Protein AF-A0A9W9A7X0-F1 (afdb_monomer)

Foldseek 3Di:
DDDDDDDDDDDDDDPPPPPPPPDFFFFDFFAAAAAPVVDFAQPQLPAAADQPDDAPDPPPPWDRRHRVAGLLLAQDPDPCAQALNVQQQLLVVLVQVQVCCCVVVVDPHHQYAHPLVVCLVPVQPPVLQVQQDCCTHLAHFADVVQQRQGCGHVQNVRFHVVQTDGDHWDFDQQPQVPPDCQLVVPRRHRGSDDTCPQLVQDDGPPGDPPRDRDNSRNSVRPVSSNHSPPDPPPPPARADVPGPVSRVVRRRGDDDDFDQQCWDDRSPSDDIDGSVQRVDCGTHVHRHDYD

pLDDT: mean 78.25, std 14.13, range [35.72, 94.75]

Solvent-accessible surface area (backbone atoms only — not comparable to full-atom values): 16790 Å² total; per-residue (Å²): 138,84,84,87,81,85,82,82,83,84,81,81,80,78,80,78,77,75,75,80,75,81,74,73,54,70,47,90,76,55,41,64,24,34,53,37,99,79,64,76,81,40,68,58,65,81,33,57,28,60,79,81,51,69,61,73,58,66,65,91,82,54,73,70,47,30,59,86,16,23,57,46,44,57,73,60,86,60,86,35,75,32,13,59,43,35,66,38,44,47,56,43,50,44,48,53,53,39,50,49,37,32,73,77,63,64,49,85,80,55,58,33,18,47,69,57,77,79,29,46,87,47,41,88,73,26,68,65,44,66,28,56,44,64,71,49,16,72,10,39,71,24,40,77,95,56,81,14,28,20,80,34,13,40,36,34,83,29,58,38,51,56,68,59,44,54,44,40,34,46,82,40,57,46,72,44,59,91,52,63,60,90,80,45,80,64,30,81,49,71,36,49,77,46,62,50,29,33,61,44,11,46,66,56,92,81,35,64,95,78,62,76,64,37,65,57,38,10,64,58,28,77,62,40,51,21,52,56,48,58,57,62,74,82,75,64,66,35,37,23,80,86,44,76,67,48,27,70,74,17,56,63,19,34,76,68,91,78,53,51,81,36,71,44,86,41,72,77,74,49,89,64,47,38,34,57,32,42,71,39,48,49,18,47,79,29,46,40,46,85,99

Structure (mmCIF, N/CA/C/O backbone):
data_AF-A0A9W9A7X0-F1
#
_entry.id   AF-A0A9W9A7X0-F1
#
loop_
_atom_site.group_PDB
_atom_site.id
_atom_site.type_symbol
_atom_site.label_atom_id
_atom_site.label_alt_id
_atom_site.label_comp_id
_atom_site.label_asym_id
_atom_site.label_entity_id
_atom_site.label_seq_id
_atom_site.pdbx_PDB_ins_code
_atom_site.Cartn_x
_atom_site.Cartn_y
_atom_site.Cartn_z
_atom_site.occupancy
_atom_site.B_iso_or_equiv
_atom_site.auth_seq_id
_atom_site.auth_comp_id
_atom_site.auth_asym_id
_atom_site.auth_atom_id
_atom_site.pdbx_PDB_model_num
ATOM 1 N N . MET A 1 1 ? -10.920 6.385 91.205 1.00 38.88 1 MET A N 1
ATOM 2 C CA . MET A 1 1 ? -12.071 6.247 90.290 1.00 38.88 1 MET A CA 1
ATOM 3 C C . MET A 1 1 ? -11.689 6.961 89.013 1.00 38.88 1 MET A C 1
ATOM 5 O O . MET A 1 1 ? -11.584 8.179 89.026 1.00 38.88 1 MET A O 1
ATOM 9 N N . LEU A 1 2 ? -11.282 6.180 88.014 1.00 35.72 2 LEU A N 1
ATOM 10 C CA . LEU A 1 2 ? -10.695 6.640 86.757 1.00 35.72 2 LEU A CA 1
ATOM 11 C C . LEU A 1 2 ? -11.797 6.932 85.735 1.00 35.72 2 LEU A C 1
ATOM 13 O O . LEU A 1 2 ? -12.830 6.272 85.715 1.00 35.72 2 LEU A O 1
ATOM 17 N N . GLN A 1 3 ? -11.531 7.966 84.952 1.00 36.00 3 GLN A N 1
ATOM 18 C CA . GLN A 1 3 ? -12.369 8.630 83.965 1.00 36.00 3 GLN A CA 1
ATOM 19 C C . GLN A 1 3 ? -12.528 7.752 82.712 1.00 36.00 3 GLN A C 1
ATOM 21 O O . GLN A 1 3 ? -11.538 7.231 82.204 1.00 36.00 3 GLN A O 1
ATOM 26 N N . GLU A 1 4 ? -13.764 7.560 82.244 1.00 38.78 4 GLU A N 1
ATOM 27 C CA . GLU A 1 4 ? -14.074 6.760 81.054 1.00 38.78 4 GLU A CA 1
ATOM 28 C C . GLU A 1 4 ? -13.686 7.503 79.767 1.00 38.78 4 GLU A C 1
ATOM 30 O O . GLU A 1 4 ? -14.090 8.645 79.541 1.00 38.78 4 GLU A O 1
ATOM 35 N N . THR A 1 5 ? -12.903 6.843 78.914 1.00 40.53 5 THR A N 1
ATOM 36 C CA . THR A 1 5 ? -12.486 7.344 77.601 1.00 40.53 5 THR A CA 1
ATOM 37 C C . THR A 1 5 ? -13.374 6.719 76.526 1.00 40.53 5 THR A C 1
ATOM 39 O O . THR A 1 5 ? -13.327 5.511 76.304 1.00 40.53 5 THR A O 1
ATOM 42 N N . VAL A 1 6 ? -14.175 7.535 75.840 1.00 42.72 6 VAL A N 1
ATOM 43 C CA . VAL A 1 6 ? -14.964 7.128 74.667 1.00 42.72 6 VAL A CA 1
ATOM 44 C C . VAL A 1 6 ? -14.060 7.161 73.432 1.00 42.72 6 VAL A C 1
ATOM 46 O O . VAL A 1 6 ? -13.546 8.216 73.068 1.00 42.72 6 VAL A O 1
ATOM 49 N N . ILE A 1 7 ? -13.860 6.013 72.781 1.00 43.09 7 ILE A N 1
ATOM 50 C CA . ILE A 1 7 ? -13.172 5.910 71.486 1.00 43.09 7 ILE A CA 1
ATOM 51 C C . ILE A 1 7 ? -14.228 6.041 70.382 1.00 43.09 7 ILE A C 1
ATOM 53 O O . ILE A 1 7 ? -15.073 5.163 70.223 1.00 43.09 7 ILE A O 1
ATOM 57 N N . ALA A 1 8 ? -14.188 7.135 69.620 1.00 44.75 8 ALA A N 1
ATOM 58 C CA . ALA A 1 8 ? -14.985 7.299 68.408 1.00 44.75 8 ALA A CA 1
ATOM 59 C C . ALA A 1 8 ? -14.259 6.642 67.220 1.00 44.75 8 ALA A C 1
ATOM 61 O O . ALA A 1 8 ? -13.174 7.079 66.836 1.00 44.75 8 ALA A O 1
ATOM 62 N N . LEU A 1 9 ? -14.849 5.593 66.636 1.00 40.88 9 LEU A N 1
ATOM 63 C CA . LEU A 1 9 ? -14.410 5.038 65.353 1.00 40.88 9 LEU A CA 1
ATOM 64 C C . LEU A 1 9 ? -14.909 5.944 64.216 1.00 40.88 9 LEU A C 1
ATOM 66 O O . LEU A 1 9 ? -16.109 6.015 63.958 1.00 40.88 9 LEU A O 1
ATOM 70 N N . PHE A 1 10 ? -13.991 6.602 63.510 1.00 42.94 10 PHE A N 1
ATOM 71 C CA . PHE A 1 10 ? -14.272 7.200 62.206 1.00 42.94 10 PHE A CA 1
ATOM 72 C C . PHE A 1 10 ? -14.122 6.123 61.126 1.00 42.94 10 PHE A C 1
ATOM 74 O O . PHE A 1 10 ? -13.015 5.663 60.857 1.00 42.94 10 PHE A O 1
ATOM 81 N N . VAL A 1 11 ? -15.232 5.716 60.507 1.00 47.97 11 VAL A N 1
ATOM 82 C CA . VAL A 1 11 ? -15.223 4.912 59.277 1.00 47.97 11 VAL A CA 1
ATOM 83 C C . VAL A 1 11 ? -15.183 5.884 58.101 1.00 47.97 11 VAL A C 1
ATOM 85 O O . VAL A 1 11 ? -16.177 6.540 57.796 1.00 47.97 11 VAL A O 1
ATOM 88 N N . THR A 1 12 ? -14.028 6.020 57.456 1.00 53.81 12 THR A N 1
ATOM 89 C CA . THR A 1 12 ? -13.897 6.730 56.180 1.00 53.81 12 THR A CA 1
ATOM 90 C C . THR A 1 12 ? -14.466 5.857 55.063 1.00 53.81 12 THR A C 1
ATOM 92 O O . THR A 1 12 ? -13.896 4.830 54.703 1.00 53.81 12 THR A O 1
ATOM 95 N N . LEU A 1 13 ? -15.611 6.262 54.510 1.00 49.84 13 LEU A N 1
ATOM 96 C CA . LEU A 1 13 ? -16.171 5.675 53.295 1.00 49.84 13 LEU A CA 1
ATOM 97 C C . LEU A 1 13 ? -15.307 6.132 52.104 1.00 49.84 13 LEU A C 1
ATOM 99 O O . LEU A 1 13 ? -15.439 7.265 51.642 1.00 49.84 13 LEU A O 1
ATOM 103 N N . LEU A 1 14 ? -14.396 5.283 51.620 1.00 52.06 14 LEU A N 1
ATOM 104 C CA . LEU A 1 14 ? -13.799 5.477 50.297 1.00 52.06 14 LEU A CA 1
ATOM 105 C C . LEU A 1 14 ? -14.871 5.154 49.253 1.00 52.06 14 LEU A C 1
ATOM 107 O O . LEU A 1 14 ? -15.189 3.989 49.018 1.00 52.06 14 LEU A O 1
ATOM 111 N N . ALA A 1 15 ? -15.442 6.187 48.637 1.00 55.41 15 ALA A N 1
ATOM 112 C CA . ALA A 1 15 ? -16.199 6.023 47.407 1.00 55.41 15 ALA A CA 1
ATOM 113 C C . ALA A 1 15 ? -15.214 5.597 46.308 1.00 55.41 15 ALA A C 1
ATOM 115 O O . ALA A 1 15 ? -14.453 6.414 45.795 1.00 55.41 15 ALA A O 1
ATOM 116 N N . LEU A 1 16 ? -15.196 4.304 45.982 1.00 50.72 16 LEU A N 1
ATOM 117 C CA . LEU A 1 16 ? -14.586 3.819 44.750 1.00 50.72 16 LEU A CA 1
ATOM 118 C C . LEU A 1 16 ? -15.407 4.391 43.593 1.00 50.72 16 LEU A C 1
ATOM 120 O O . LEU A 1 16 ? -16.519 3.933 43.329 1.00 50.72 16 LEU A O 1
ATOM 124 N N . SER A 1 17 ? -14.882 5.415 42.924 1.00 51.03 17 SER A N 1
ATOM 125 C CA . SER A 1 17 ? -15.353 5.781 41.595 1.00 51.03 17 SER A CA 1
ATOM 126 C C . SER A 1 17 ? -15.019 4.613 40.673 1.00 51.03 17 SER A C 1
ATOM 128 O O . SER A 1 17 ? -13.871 4.447 40.262 1.00 51.03 17 SER A O 1
ATOM 130 N N . VAL A 1 18 ? -16.006 3.765 40.396 1.00 56.12 18 VAL A N 1
ATOM 131 C CA . VAL A 1 18 ? -15.912 2.819 39.288 1.00 56.12 18 VAL A CA 1
ATOM 132 C C . VAL A 1 18 ? -15.869 3.691 38.040 1.00 56.12 18 VAL A C 1
ATOM 134 O O . VAL A 1 18 ? -16.855 4.355 37.719 1.00 56.12 18 VAL A O 1
ATOM 137 N N . ALA A 1 19 ? -14.701 3.798 37.410 1.00 55.78 19 ALA A N 1
ATOM 138 C CA . ALA A 1 19 ? -14.619 4.397 36.092 1.00 55.78 19 ALA A CA 1
ATOM 139 C C . ALA A 1 19 ? -15.496 3.532 35.181 1.00 55.78 19 ALA A C 1
ATOM 141 O O . ALA A 1 19 ? -15.268 2.325 35.079 1.00 55.78 19 ALA A O 1
ATOM 142 N N . ASN A 1 20 ? -16.541 4.116 34.597 1.00 51.41 20 ASN A N 1
ATOM 143 C CA . ASN A 1 20 ? -17.264 3.449 33.526 1.00 51.41 20 ASN A CA 1
ATOM 144 C C . ASN A 1 20 ? -16.262 3.295 32.382 1.00 51.41 20 ASN A C 1
ATOM 146 O O . ASN A 1 20 ? -15.832 4.295 31.813 1.00 51.41 20 ASN A O 1
ATOM 150 N N . VAL A 1 21 ? -15.842 2.063 32.103 1.00 56.09 21 VAL A N 1
ATOM 151 C CA . VAL A 1 21 ? -15.170 1.752 30.843 1.00 56.09 21 VAL A CA 1
ATOM 152 C C . VAL A 1 21 ? -16.241 1.955 29.777 1.00 56.09 21 VAL A C 1
ATOM 154 O O . VAL A 1 21 ? -17.251 1.252 29.800 1.00 56.09 21 VAL A O 1
ATOM 157 N N . GLU A 1 22 ? -16.091 2.969 28.923 1.00 62.69 22 GLU A N 1
ATOM 158 C CA . GLU A 1 22 ? -16.934 3.079 27.733 1.00 62.69 22 GLU A CA 1
ATOM 159 C C . GLU A 1 22 ? -16.673 1.834 26.884 1.00 62.69 22 GLU A C 1
ATOM 161 O O . GLU A 1 22 ? -15.561 1.598 26.417 1.00 62.69 22 GLU A O 1
ATOM 166 N N . GLU A 1 23 ? -17.682 0.973 26.781 1.00 69.50 23 GLU A N 1
ATOM 167 C CA . GLU A 1 23 ? -17.608 -0.233 25.970 1.00 69.50 23 GLU A CA 1
ATOM 168 C C . GLU A 1 23 ? -17.595 0.187 24.496 1.00 69.50 23 GLU A C 1
ATOM 170 O O . GLU A 1 23 ? -18.475 0.927 24.046 1.00 69.50 23 GLU A O 1
ATOM 175 N N . VAL A 1 24 ? -16.574 -0.249 23.753 1.00 80.00 24 VAL A N 1
ATOM 176 C CA . VAL A 1 24 ? -16.434 0.055 22.325 1.00 80.00 24 VAL A CA 1
ATOM 177 C C . VAL A 1 24 ? -17.659 -0.492 21.587 1.00 80.00 24 VAL A C 1
ATOM 179 O O . VAL A 1 24 ? -17.993 -1.672 21.699 1.00 80.00 24 VAL A O 1
ATOM 182 N N . ALA A 1 25 ? -18.358 0.371 20.846 1.00 86.38 25 ALA A N 1
ATOM 183 C CA . ALA A 1 25 ? -19.608 0.003 20.190 1.00 86.38 25 ALA A CA 1
ATOM 184 C C . ALA A 1 25 ? -19.392 -1.097 19.136 1.00 86.38 25 ALA A C 1
ATOM 186 O O . ALA A 1 25 ? -18.499 -0.999 18.298 1.00 86.38 25 ALA A O 1
ATOM 187 N N . SER A 1 26 ? -20.242 -2.126 19.151 1.00 89.94 26 SER A N 1
ATOM 188 C CA . SER A 1 26 ? -20.205 -3.216 18.170 1.00 89.94 26 SER A CA 1
ATOM 189 C C . SER A 1 26 ? -20.839 -2.806 16.831 1.00 89.94 26 SER A C 1
ATOM 191 O O . SER A 1 26 ? -21.879 -2.141 16.788 1.00 89.94 26 SER A O 1
ATOM 193 N N . CYS A 1 27 ? -20.220 -3.233 15.729 1.00 92.06 27 CYS A N 1
ATOM 194 C CA . CYS A 1 27 ? -20.721 -3.098 14.363 1.00 92.06 27 CYS A CA 1
ATOM 195 C C . CYS A 1 27 ? -21.893 -4.063 14.123 1.00 92.06 27 CYS A C 1
ATOM 197 O O . CYS A 1 27 ? -21.800 -5.263 14.373 1.00 92.06 27 CYS A O 1
ATOM 199 N N . THR A 1 28 ? -23.005 -3.542 13.601 1.00 91.94 28 THR A N 1
ATOM 200 C CA . THR A 1 28 ? -24.247 -4.315 13.404 1.00 91.94 28 THR A CA 1
ATOM 201 C C . THR A 1 28 ? -24.457 -4.816 11.974 1.00 91.94 28 THR A C 1
ATOM 203 O O . THR A 1 28 ? -25.263 -5.721 11.773 1.00 91.94 28 THR A O 1
ATOM 206 N N . ASP A 1 29 ? -23.734 -4.264 10.998 1.00 92.25 29 ASP A N 1
ATOM 207 C CA . ASP A 1 29 ? -23.834 -4.620 9.577 1.00 92.25 29 ASP A CA 1
ATOM 208 C C . ASP A 1 29 ? -22.439 -4.594 8.923 1.00 92.25 29 ASP A C 1
ATOM 210 O O . ASP A 1 29 ? -22.082 -3.622 8.248 1.00 92.25 29 ASP A O 1
ATOM 214 N N . PRO A 1 30 ? -21.587 -5.602 9.196 1.00 92.44 30 PRO A N 1
ATOM 215 C CA . PRO A 1 30 ? -20.224 -5.611 8.689 1.00 92.44 30 PRO A CA 1
ATOM 216 C C . PRO A 1 30 ? -20.191 -5.845 7.180 1.00 92.44 30 PRO A C 1
ATOM 218 O O . PRO A 1 30 ? -20.812 -6.767 6.651 1.00 92.44 30 PRO A O 1
ATOM 221 N N . SER A 1 31 ? -19.384 -5.047 6.483 1.00 90.94 31 SER A N 1
ATOM 222 C CA . SER A 1 31 ? -19.134 -5.243 5.054 1.00 90.94 31 SER A CA 1
ATOM 223 C C . SER A 1 31 ? -18.225 -6.452 4.791 1.00 90.94 31 SER A C 1
ATOM 225 O O . SER A 1 31 ? -17.217 -6.645 5.467 1.00 90.94 31 SER A O 1
ATOM 227 N N . GLY A 1 32 ? -18.563 -7.280 3.804 1.00 90.00 32 GLY A N 1
ATOM 228 C CA . GLY A 1 32 ? -17.752 -8.439 3.429 1.00 90.00 32 GLY A CA 1
ATOM 229 C C . GLY A 1 32 ? -16.636 -8.085 2.449 1.00 90.00 32 GLY A C 1
ATOM 230 O O . GLY A 1 32 ? -16.904 -7.876 1.264 1.00 90.00 32 GLY A O 1
ATOM 231 N N . ARG A 1 33 ? -15.384 -8.050 2.923 1.00 90.12 33 ARG A N 1
ATOM 232 C CA . ARG A 1 33 ? -14.182 -7.924 2.089 1.00 90.12 33 ARG A CA 1
ATOM 233 C C . ARG A 1 33 ? -13.985 -9.194 1.280 1.00 90.12 33 ARG A C 1
ATOM 235 O O . ARG A 1 33 ? -13.884 -10.281 1.838 1.00 90.12 33 ARG A O 1
ATOM 242 N N . LYS A 1 34 ? -13.902 -9.027 -0.037 1.00 88.38 34 LYS A N 1
ATOM 243 C CA . LYS A 1 34 ? -13.822 -10.113 -1.016 1.00 88.38 34 LYS A CA 1
ATOM 244 C C . LYS A 1 34 ? -12.460 -10.167 -1.675 1.00 88.38 34 LYS A C 1
ATOM 246 O O . LYS A 1 34 ? -11.755 -9.162 -1.768 1.00 88.38 34 LYS A O 1
ATOM 251 N N . GLU A 1 35 ? -12.146 -11.334 -2.211 1.00 87.44 35 GLU A N 1
ATOM 252 C CA . GLU A 1 35 ? -10.980 -11.536 -3.059 1.00 87.44 35 GLU A CA 1
ATOM 253 C C . GLU A 1 35 ? -11.016 -10.588 -4.277 1.00 87.44 35 GLU A C 1
ATOM 255 O O . GLU A 1 35 ? -12.067 -10.380 -4.903 1.00 87.44 35 GLU A O 1
ATOM 260 N N . TRP A 1 36 ? -9.872 -9.986 -4.608 1.00 85.38 36 TRP A N 1
ATOM 261 C CA . TRP A 1 36 ? -9.770 -8.895 -5.580 1.00 85.38 36 TRP A CA 1
ATOM 262 C C . TRP A 1 36 ? -10.286 -9.212 -6.973 1.00 85.38 36 TRP A C 1
ATOM 264 O O . TRP A 1 36 ? -10.745 -8.292 -7.650 1.00 85.38 36 TRP A O 1
ATOM 274 N N . ARG A 1 37 ? -10.275 -10.482 -7.406 1.00 77.06 37 ARG A N 1
ATOM 275 C CA . ARG A 1 37 ? -10.768 -10.899 -8.735 1.00 77.06 37 ARG A CA 1
ATOM 276 C C . ARG A 1 37 ? -12.249 -10.568 -8.948 1.00 77.06 37 ARG A C 1
ATOM 278 O O . ARG A 1 37 ? -12.783 -10.769 -10.037 1.00 77.06 37 ARG A O 1
ATOM 285 N N . THR A 1 38 ? -12.914 -10.059 -7.914 1.00 59.38 38 THR A N 1
ATOM 286 C CA . THR A 1 38 ? -14.305 -9.620 -7.914 1.00 59.38 38 THR A CA 1
ATOM 287 C C . THR A 1 38 ? -14.495 -8.092 -7.901 1.00 59.38 38 THR A C 1
ATOM 289 O O . THR A 1 38 ? -15.639 -7.645 -8.004 1.00 59.38 38 THR A O 1
ATOM 292 N N . LEU A 1 39 ? -13.433 -7.272 -7.809 1.00 60.47 39 LEU A N 1
ATOM 293 C CA . LEU A 1 39 ? -13.522 -5.821 -7.562 1.00 60.47 39 LEU A CA 1
ATOM 294 C C . LEU A 1 39 ? -12.592 -4.968 -8.451 1.00 60.47 39 LEU A C 1
ATOM 296 O O . LEU A 1 39 ? -11.621 -5.447 -9.024 1.00 60.47 39 LEU A O 1
ATOM 300 N N . ARG A 1 40 ? -12.935 -3.679 -8.601 1.00 66.44 40 ARG A N 1
ATOM 301 C CA . ARG A 1 40 ? -12.293 -2.704 -9.509 1.00 66.44 40 ARG A CA 1
ATOM 302 C C . ARG A 1 40 ? -12.185 -1.339 -8.822 1.00 66.44 40 ARG A C 1
ATOM 304 O O . ARG A 1 40 ? -13.206 -0.847 -8.343 1.00 66.44 40 ARG A O 1
ATOM 311 N N . MET A 1 41 ? -10.991 -0.730 -8.760 1.00 64.06 41 MET A N 1
ATOM 312 C CA . MET A 1 41 ? -10.746 0.378 -7.814 1.00 64.06 41 MET A CA 1
ATOM 313 C C . MET A 1 41 ? -9.677 1.413 -8.236 1.00 64.06 41 MET A C 1
ATOM 315 O O . MET A 1 41 ? -8.715 1.666 -7.523 1.00 64.06 41 MET A O 1
ATOM 319 N N . SER A 1 42 ? -9.849 2.055 -9.392 1.00 73.19 42 SER A N 1
ATOM 320 C CA . SER A 1 42 ? -8.856 2.992 -9.959 1.00 73.19 42 SER A CA 1
ATOM 321 C C . SER A 1 42 ? -9.096 4.479 -9.678 1.00 73.19 42 SER A C 1
ATOM 323 O O . SER A 1 42 ? -8.168 5.265 -9.782 1.00 73.19 42 SER A O 1
ATOM 325 N N . CYS A 1 43 ? -10.312 4.904 -9.324 1.00 80.50 43 CYS A N 1
ATOM 326 C CA . CYS A 1 43 ? -10.687 6.327 -9.355 1.00 80.50 43 CYS A CA 1
ATOM 327 C C . CYS A 1 43 ? -9.792 7.264 -8.514 1.00 80.50 43 CYS A C 1
ATOM 329 O O . CYS A 1 43 ? -9.548 8.393 -8.938 1.00 80.50 43 CYS A O 1
ATOM 331 N N . LEU A 1 44 ? -9.265 6.815 -7.367 1.00 74.94 44 LEU A N 1
ATOM 332 C CA . LEU A 1 44 ? -8.394 7.651 -6.532 1.00 74.94 44 LEU A CA 1
ATOM 333 C C . LEU A 1 44 ? -7.087 8.061 -7.238 1.00 74.94 44 LEU A C 1
ATOM 335 O O . LEU A 1 44 ? -6.529 9.094 -6.880 1.00 74.94 44 LEU A O 1
ATOM 339 N N . SER A 1 45 ? -6.612 7.308 -8.242 1.00 76.12 45 SER A N 1
ATOM 340 C CA . SER A 1 45 ? -5.366 7.628 -8.963 1.00 76.12 45 SER A CA 1
ATOM 341 C C . SER A 1 45 ? -5.455 8.931 -9.760 1.00 76.12 45 SER A C 1
ATOM 343 O O . SER A 1 45 ? -4.442 9.575 -10.018 1.00 76.12 45 SER A O 1
ATOM 345 N N . GLY A 1 46 ? -6.672 9.343 -10.128 1.00 75.56 46 GLY A N 1
ATOM 346 C CA . GLY A 1 46 ? -6.941 10.594 -10.834 1.00 75.56 46 GLY A CA 1
ATOM 347 C C . GLY A 1 46 ? -7.237 11.786 -9.920 1.00 75.56 46 GLY A C 1
ATOM 348 O O . GLY A 1 46 ? -7.551 12.862 -10.429 1.00 75.56 46 GLY A O 1
ATOM 349 N N . LEU A 1 47 ? -7.197 11.612 -8.594 1.00 77.81 47 LEU A N 1
ATOM 350 C CA . LEU A 1 47 ? -7.501 12.674 -7.636 1.00 77.81 47 LEU A CA 1
ATOM 351 C C . LEU A 1 47 ? -6.224 13.286 -7.052 1.00 77.81 47 LEU A C 1
ATOM 353 O O . LEU A 1 47 ? -5.283 12.580 -6.696 1.00 77.81 47 LEU A O 1
ATOM 357 N N . SER A 1 48 ? -6.232 14.609 -6.899 1.00 73.88 48 SER A N 1
ATOM 358 C CA . SER A 1 48 ? -5.202 15.355 -6.171 1.00 73.88 48 SER A CA 1
ATOM 359 C C . SER A 1 48 ? -5.396 15.270 -4.656 1.00 73.88 48 SER A C 1
ATOM 361 O O . SER A 1 48 ? -6.527 15.154 -4.166 1.00 73.88 48 SER A O 1
ATOM 363 N N . HIS A 1 49 ? -4.304 15.425 -3.907 1.00 71.94 49 HIS A N 1
ATOM 364 C CA . HIS A 1 49 ? -4.358 15.591 -2.458 1.00 71.94 49 HIS A CA 1
ATOM 365 C C . HIS A 1 49 ? -5.034 16.917 -2.046 1.00 71.94 49 HIS A C 1
ATOM 367 O O . HIS A 1 49 ? -5.097 17.887 -2.809 1.00 71.94 49 HIS A O 1
ATOM 373 N N . SER A 1 50 ? -5.561 16.963 -0.817 1.00 68.25 50 SER A N 1
ATOM 374 C CA . SER A 1 50 ? -6.175 18.165 -0.231 1.00 68.25 50 SER A CA 1
ATOM 375 C C . SER A 1 50 ? -5.184 19.330 -0.138 1.00 68.25 50 SER A C 1
ATOM 377 O O . SER A 1 50 ? -4.077 19.169 0.365 1.00 68.25 50 SER A O 1
ATOM 379 N N . SER A 1 51 ? -5.625 20.530 -0.532 1.00 64.62 51 SER A N 1
ATOM 380 C CA . SER A 1 51 ? -4.857 21.779 -0.414 1.00 64.62 51 SER A CA 1
ATOM 381 C C . SER A 1 51 ? -4.684 22.278 1.024 1.00 64.62 51 SER A C 1
ATOM 383 O O . SER A 1 51 ? -4.003 23.276 1.237 1.00 64.62 51 SER A O 1
ATOM 385 N N . VAL A 1 52 ? -5.390 21.665 1.978 1.00 63.12 52 VAL A N 1
ATOM 386 C CA . VAL A 1 52 ? -5.387 22.046 3.400 1.00 63.12 52 VAL A CA 1
ATOM 387 C C . VAL A 1 52 ? -4.310 21.290 4.174 1.00 63.12 52 VAL A C 1
ATOM 389 O O . VAL A 1 52 ? -3.976 21.707 5.276 1.00 63.12 52 VAL A O 1
ATOM 392 N N . LEU A 1 53 ? -3.751 20.214 3.606 1.00 60.66 53 LEU A N 1
ATOM 393 C CA . LEU A 1 53 ? -2.658 19.518 4.266 1.00 60.66 53 LEU A CA 1
ATOM 394 C C . LEU A 1 53 ? -1.421 20.405 4.304 1.00 60.66 53 LEU A C 1
ATOM 396 O O . LEU A 1 53 ? -0.900 20.825 3.268 1.00 60.66 53 LEU A O 1
ATOM 400 N N . THR A 1 54 ? -0.974 20.682 5.520 1.00 55.84 54 THR A N 1
ATOM 401 C CA . THR A 1 54 ? 0.341 21.230 5.802 1.00 55.84 54 THR A CA 1
ATOM 402 C C . THR A 1 54 ? 1.316 20.064 5.892 1.00 55.84 54 THR A C 1
ATOM 404 O O . THR A 1 54 ? 1.136 19.204 6.743 1.00 55.84 54 THR A O 1
ATOM 407 N N . PRO A 1 55 ? 2.331 19.988 5.018 1.00 52.69 55 PRO A N 1
ATOM 408 C CA . PRO A 1 55 ? 3.305 18.911 5.065 1.00 52.69 55 PRO A CA 1
ATOM 409 C C . PRO A 1 55 ? 3.995 18.861 6.437 1.00 52.69 55 PRO A C 1
ATOM 411 O O . PRO A 1 55 ? 4.729 19.786 6.789 1.00 52.69 55 PRO A O 1
ATOM 414 N N . SER A 1 56 ? 3.806 17.789 7.201 1.00 50.66 56 SER A N 1
ATOM 415 C CA . SER A 1 56 ? 4.689 17.419 8.311 1.00 50.66 56 SER A CA 1
ATOM 416 C C . SER A 1 56 ? 5.922 16.729 7.723 1.00 50.66 56 SER A C 1
ATOM 418 O O . SER A 1 56 ? 6.088 15.516 7.770 1.00 50.66 56 SER A O 1
ATOM 420 N N . VAL A 1 57 ? 6.779 17.518 7.075 1.00 51.19 57 VAL A N 1
ATOM 421 C CA . VAL A 1 57 ? 8.011 17.004 6.467 1.00 51.19 57 VAL A CA 1
ATOM 422 C C . VAL A 1 57 ? 9.086 16.945 7.540 1.00 51.19 57 VAL A C 1
ATOM 424 O O . VAL A 1 57 ? 9.650 17.973 7.909 1.00 51.19 57 VAL A O 1
ATOM 427 N N . HIS A 1 58 ? 9.366 15.754 8.052 1.00 48.53 58 HIS A N 1
ATOM 428 C CA . HIS A 1 58 ? 10.601 15.488 8.777 1.00 48.53 58 HIS A CA 1
ATOM 429 C C . HIS A 1 58 ? 11.161 14.146 8.295 1.00 48.53 58 HIS A C 1
ATOM 431 O O . HIS A 1 58 ? 10.411 13.179 8.297 1.00 48.53 58 HIS A O 1
ATOM 437 N N . PRO A 1 59 ? 12.433 14.058 7.865 1.00 53.84 59 PRO A N 1
ATOM 438 C CA . PRO A 1 59 ? 13.395 15.151 7.673 1.00 53.84 59 PRO A CA 1
ATOM 439 C C . PRO A 1 59 ? 12.997 16.096 6.518 1.00 53.84 59 PRO A C 1
ATOM 441 O O . PRO A 1 59 ? 12.024 15.851 5.818 1.00 53.84 59 PRO A O 1
ATOM 444 N N . ASP A 1 60 ? 13.725 17.203 6.332 1.00 52.78 60 ASP A N 1
ATOM 445 C CA . ASP A 1 60 ? 13.462 18.243 5.310 1.00 52.78 60 ASP A CA 1
ATOM 446 C C . ASP A 1 60 ? 13.587 17.756 3.835 1.00 52.78 60 ASP A C 1
ATOM 448 O O . ASP A 1 60 ? 13.563 18.565 2.906 1.00 52.78 60 ASP A O 1
ATOM 452 N N . ASP A 1 61 ? 13.765 16.452 3.607 1.00 55.97 61 ASP A N 1
ATOM 453 C CA . ASP A 1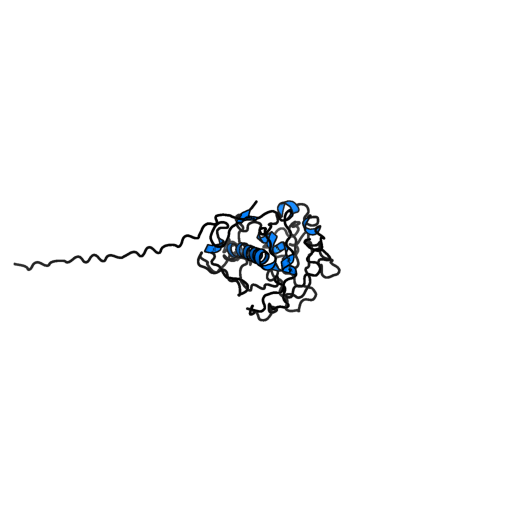 61 ? 14.109 15.781 2.344 1.00 55.97 61 ASP A CA 1
ATOM 454 C C . ASP A 1 61 ? 12.926 15.062 1.662 1.00 55.97 61 ASP A C 1
ATOM 456 O O . ASP A 1 61 ? 13.078 14.430 0.611 1.00 55.97 61 ASP A O 1
ATOM 460 N N . ILE A 1 62 ? 11.718 15.178 2.215 1.00 57.84 62 ILE A N 1
ATOM 461 C CA . ILE A 1 62 ? 10.503 14.617 1.616 1.00 57.84 62 ILE A CA 1
ATOM 462 C C . ILE A 1 62 ? 9.769 15.708 0.828 1.00 57.84 62 ILE A C 1
ATOM 464 O O . ILE A 1 62 ? 9.595 16.839 1.287 1.00 57.84 62 ILE A O 1
ATOM 468 N N . ALA A 1 63 ? 9.325 15.394 -0.393 1.00 60.62 63 ALA A N 1
ATOM 469 C CA . ALA A 1 63 ? 8.586 16.373 -1.185 1.00 60.62 63 ALA A CA 1
ATOM 470 C C . ALA A 1 63 ? 7.243 16.704 -0.502 1.00 60.62 63 ALA A C 1
ATOM 472 O O . ALA A 1 63 ? 6.516 15.793 -0.100 1.00 60.62 63 ALA A O 1
ATOM 473 N N . PRO A 1 64 ? 6.875 17.991 -0.387 1.00 59.91 64 PRO A N 1
ATOM 474 C CA . PRO A 1 64 ? 5.660 18.390 0.308 1.00 59.91 64 PRO A CA 1
ATOM 475 C C . PRO A 1 64 ? 4.416 17.851 -0.403 1.00 59.91 64 PRO A C 1
ATOM 477 O O .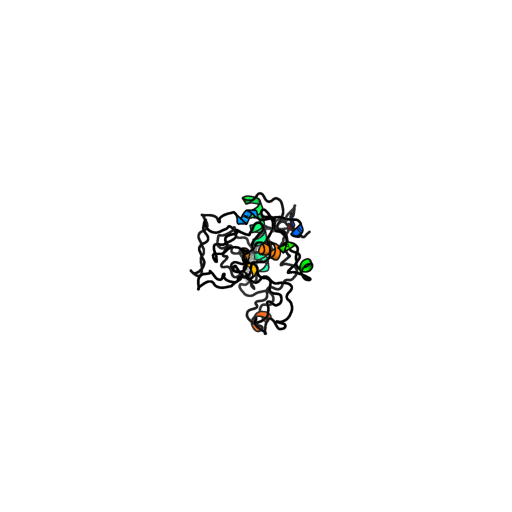 PRO A 1 64 ? 4.224 18.103 -1.597 1.00 59.91 64 PRO A O 1
ATOM 480 N N . VAL A 1 65 ? 3.530 17.187 0.343 1.00 66.25 65 VAL A N 1
ATOM 481 C CA . VAL A 1 65 ? 2.201 16.804 -0.152 1.00 66.25 65 VAL A CA 1
ATOM 482 C C . VAL A 1 65 ? 1.391 18.072 -0.410 1.00 66.25 65 VAL A C 1
ATOM 484 O O . VAL A 1 65 ? 1.149 18.868 0.493 1.00 66.25 65 VAL A O 1
ATOM 487 N N . ASN A 1 66 ? 1.005 18.303 -1.661 1.00 66.19 66 ASN A N 1
ATOM 488 C CA . ASN A 1 66 ? 0.227 19.475 -2.055 1.00 66.19 66 ASN A CA 1
ATOM 489 C C . ASN A 1 66 ? -0.760 19.112 -3.180 1.00 66.19 66 ASN A C 1
ATOM 491 O O . ASN A 1 66 ? -0.922 17.947 -3.525 1.00 66.19 66 ASN A O 1
ATOM 495 N N . THR A 1 67 ? -1.440 20.089 -3.782 1.00 69.62 67 THR A N 1
ATOM 496 C CA . THR A 1 67 ? -2.442 19.824 -4.836 1.00 69.62 67 THR A CA 1
ATOM 497 C C . THR A 1 67 ? -1.867 19.234 -6.128 1.00 69.62 67 THR A C 1
ATOM 499 O O . THR A 1 67 ? -2.625 18.720 -6.951 1.00 69.62 67 THR A O 1
ATOM 502 N N . SER A 1 68 ? -0.548 19.301 -6.328 1.00 71.31 68 SER A N 1
ATOM 503 C CA . SER A 1 68 ? 0.150 18.600 -7.413 1.00 71.31 68 SER A CA 1
ATOM 504 C C . SER A 1 68 ? 0.499 17.147 -7.076 1.00 71.31 68 SER A C 1
ATOM 506 O O . SER A 1 68 ? 0.876 16.400 -7.974 1.00 71.31 68 SER A O 1
ATOM 508 N N . SER A 1 69 ? 0.353 16.734 -5.816 1.00 76.06 69 SER A N 1
ATOM 509 C CA . SER A 1 69 ? 0.508 15.352 -5.362 1.00 76.06 69 SER A CA 1
ATOM 510 C C . SER A 1 69 ? -0.772 14.558 -5.611 1.00 76.06 69 SER A C 1
ATOM 512 O O . SER A 1 69 ? -1.882 15.089 -5.471 1.00 76.06 69 SER A O 1
ATOM 514 N N . SER A 1 70 ? -0.629 13.288 -5.986 1.00 79.69 70 SER A N 1
ATOM 515 C CA . SER A 1 70 ? -1.760 12.367 -6.075 1.00 79.69 70 SER A CA 1
ATOM 516 C C . SER A 1 70 ? -2.333 12.079 -4.686 1.00 79.69 70 SER A C 1
ATOM 518 O O . SER A 1 70 ? -1.685 12.299 -3.663 1.00 79.69 70 SER A O 1
ATOM 520 N N . TYR A 1 71 ? -3.554 11.550 -4.629 1.00 78.56 71 TYR A N 1
ATOM 521 C CA . TYR A 1 71 ? -4.141 11.089 -3.368 1.00 78.56 71 TYR A CA 1
ATOM 522 C C . TYR A 1 71 ? -3.331 9.960 -2.702 1.00 78.56 71 TYR A C 1
ATOM 524 O O . TYR A 1 71 ? -3.463 9.733 -1.505 1.00 78.56 71 TYR A O 1
ATOM 532 N N . TYR A 1 72 ? -2.503 9.255 -3.475 1.00 76.94 72 TYR A N 1
ATOM 533 C CA . TYR A 1 72 ? -1.657 8.175 -2.980 1.00 76.94 72 TYR A CA 1
ATOM 534 C C . TYR A 1 72 ? -0.304 8.657 -2.462 1.00 76.94 72 TYR A C 1
ATOM 536 O O . TYR A 1 72 ? 0.300 7.917 -1.696 1.00 76.94 72 TYR A O 1
ATOM 544 N N . ASP A 1 73 ? 0.139 9.866 -2.843 1.00 72.62 73 ASP A N 1
ATOM 545 C CA . ASP A 1 73 ? 1.402 10.492 -2.417 1.00 72.62 73 ASP A CA 1
ATOM 546 C C . ASP A 1 73 ? 1.344 10.907 -0.941 1.00 72.62 73 ASP A C 1
ATOM 548 O O . ASP A 1 73 ? 1.417 12.082 -0.576 1.00 72.62 73 ASP A O 1
ATOM 552 N N . GLY A 1 74 ? 1.164 9.909 -0.093 1.00 66.56 74 GLY A N 1
ATOM 553 C CA . GLY A 1 74 ? 1.094 10.006 1.338 1.00 66.56 74 GLY A CA 1
ATOM 554 C C . GLY A 1 74 ? 2.396 9.570 1.954 1.00 66.56 74 GLY A C 1
ATOM 555 O O . GLY A 1 74 ? 2.672 8.375 2.028 1.00 66.56 74 GLY A O 1
ATOM 556 N N . HIS A 1 75 ? 3.185 10.535 2.405 1.00 63.19 75 HIS A N 1
ATOM 557 C CA . HIS A 1 75 ? 4.344 10.231 3.218 1.00 63.19 75 HIS A CA 1
ATOM 558 C C . HIS A 1 75 ? 3.937 10.273 4.685 1.00 63.19 75 HIS A C 1
ATOM 560 O O . HIS A 1 75 ? 3.704 11.340 5.242 1.00 63.19 75 HIS A O 1
ATOM 566 N N . LEU A 1 76 ? 3.850 9.097 5.292 1.00 61.44 76 LEU A N 1
ATOM 567 C CA . LEU A 1 76 ? 3.610 8.945 6.717 1.00 61.44 76 LEU A CA 1
ATOM 568 C C . LEU A 1 76 ? 4.980 8.758 7.378 1.00 61.44 76 LEU A C 1
ATOM 570 O O . LEU A 1 76 ? 5.578 7.684 7.274 1.00 61.44 76 LEU A O 1
ATOM 574 N N . HIS A 1 77 ? 5.497 9.808 8.026 1.00 61.41 77 HIS A N 1
ATOM 575 C CA . HIS A 1 77 ? 6.750 9.772 8.793 1.00 61.41 77 HIS A CA 1
ATOM 576 C C . HIS A 1 77 ? 6.504 9.157 10.176 1.00 61.41 77 HIS A C 1
ATOM 578 O O . HIS A 1 77 ? 6.857 9.682 11.232 1.00 61.41 77 HIS A O 1
ATOM 584 N N . VAL A 1 78 ? 5.864 7.997 10.181 1.00 61.56 78 VAL A N 1
ATOM 585 C CA . VAL A 1 78 ? 5.516 7.286 11.401 1.00 61.56 78 VAL A CA 1
ATOM 586 C C . VAL A 1 78 ? 6.197 5.935 11.394 1.00 61.56 78 VAL A C 1
ATOM 588 O O . VAL A 1 78 ? 6.115 5.158 10.442 1.00 61.56 78 VAL A O 1
ATOM 591 N N . PHE A 1 79 ? 6.907 5.654 12.486 1.00 74.38 79 PHE A N 1
ATOM 592 C CA . PHE A 1 79 ? 7.576 4.378 12.725 1.00 74.38 79 PHE A CA 1
ATOM 593 C C . PHE A 1 79 ? 6.532 3.295 13.044 1.00 74.38 79 PHE A C 1
ATOM 595 O O . PHE A 1 79 ? 6.307 2.910 14.192 1.00 74.38 79 PHE A O 1
ATOM 602 N N . ILE A 1 80 ? 5.857 2.834 11.993 1.00 80.69 80 ILE A N 1
ATOM 603 C CA . ILE A 1 80 ? 4.775 1.839 12.042 1.00 80.69 80 ILE A CA 1
ATOM 604 C C . ILE A 1 80 ? 5.270 0.421 11.756 1.00 80.69 80 ILE A C 1
ATOM 606 O O . ILE A 1 80 ? 4.573 -0.546 12.045 1.00 80.69 80 ILE A O 1
ATOM 610 N N . HIS A 1 81 ? 6.451 0.287 11.150 1.00 82.38 81 HIS A N 1
ATOM 611 C CA . HIS A 1 81 ? 7.036 -0.999 10.799 1.00 82.38 81 HIS A CA 1
ATOM 612 C C . HIS A 1 81 ? 7.831 -1.543 11.970 1.00 82.38 81 HIS A C 1
ATOM 614 O O . HIS A 1 81 ? 8.603 -0.815 12.587 1.00 82.38 81 HIS A O 1
ATOM 620 N N . PHE A 1 82 ? 7.634 -2.829 12.254 1.00 79.94 82 PHE A N 1
ATOM 621 C CA . PHE A 1 82 ? 8.313 -3.536 13.334 1.00 79.94 82 PHE A CA 1
ATOM 622 C C . PHE A 1 82 ? 8.065 -2.971 14.741 1.00 79.94 82 PHE A C 1
ATOM 624 O O . PHE A 1 82 ? 8.784 -3.297 15.677 1.00 79.94 82 PHE A O 1
ATOM 631 N N . THR A 1 83 ? 7.033 -2.151 14.927 1.00 83.88 83 THR A N 1
ATOM 632 C CA . THR A 1 83 ? 6.610 -1.639 16.236 1.00 83.88 83 THR A CA 1
ATOM 633 C C . THR A 1 83 ? 5.256 -2.226 16.621 1.00 83.88 83 THR A C 1
ATOM 635 O O . THR A 1 83 ? 4.560 -2.826 15.795 1.00 83.88 83 THR A O 1
ATOM 638 N N . GLY A 1 84 ? 4.831 -2.002 17.867 1.00 82.31 84 GLY A N 1
ATOM 639 C CA . GLY A 1 84 ? 3.475 -2.354 18.298 1.00 82.31 84 GLY A CA 1
ATOM 640 C C . GLY A 1 84 ? 2.355 -1.655 17.502 1.00 82.31 84 GLY A C 1
ATOM 641 O O . GLY A 1 84 ? 1.204 -2.077 17.597 1.00 82.31 84 GLY A O 1
ATOM 642 N N . LEU A 1 85 ? 2.666 -0.620 16.703 1.00 86.44 85 LEU A N 1
ATOM 643 C CA . LEU A 1 85 ? 1.701 0.052 15.827 1.00 86.44 85 LEU A CA 1
ATOM 644 C C . LEU A 1 85 ? 1.408 -0.734 14.547 1.00 86.44 85 LEU A C 1
ATOM 646 O O . LEU A 1 85 ? 0.378 -0.482 13.936 1.00 86.44 85 LEU A O 1
ATOM 650 N N . PHE A 1 86 ? 2.252 -1.684 14.132 1.00 86.25 86 PHE A N 1
ATOM 651 C CA . PHE A 1 86 ? 2.107 -2.337 12.827 1.00 86.25 86 PHE A CA 1
ATOM 652 C C . PHE A 1 86 ? 0.729 -2.987 12.638 1.00 86.25 86 PHE A C 1
ATOM 654 O O . PHE A 1 86 ? 0.064 -2.751 11.627 1.00 86.25 86 PHE A O 1
ATOM 661 N N . LEU A 1 87 ? 0.300 -3.792 13.618 1.00 85.69 87 LEU A N 1
ATOM 662 C CA . LEU A 1 87 ? -0.966 -4.522 13.562 1.00 85.69 87 LEU A CA 1
ATOM 663 C C . LEU A 1 87 ? -2.198 -3.604 13.598 1.00 85.69 87 LEU A C 1
ATOM 665 O O . LEU A 1 87 ? -3.094 -3.847 12.799 1.00 85.69 87 LEU A O 1
ATOM 669 N N . PRO A 1 88 ? -2.291 -2.575 14.465 1.00 88.06 88 PRO A N 1
ATOM 670 C CA . PRO A 1 88 ? -3.438 -1.663 14.448 1.00 88.06 88 PRO A CA 1
ATOM 671 C C . PRO A 1 88 ? -3.400 -0.642 13.300 1.00 88.06 88 PRO A C 1
ATOM 673 O O . PRO A 1 88 ? -4.450 -0.309 12.752 1.00 88.06 88 PRO A O 1
ATOM 676 N N . PHE A 1 89 ? -2.219 -0.171 12.886 1.00 89.56 89 PHE A N 1
ATOM 677 C CA . PHE A 1 89 ? -2.086 0.879 11.871 1.00 89.56 89 PHE A CA 1
ATOM 678 C C . PHE A 1 89 ? -2.553 0.420 10.488 1.00 89.56 89 PHE A C 1
ATOM 680 O O . PHE A 1 89 ? -3.339 1.104 9.846 1.00 89.56 89 PHE A O 1
ATOM 687 N N . HIS A 1 90 ? -2.094 -0.730 9.992 1.00 89.12 90 HIS A N 1
ATOM 688 C CA . HIS A 1 90 ? -2.354 -1.109 8.597 1.00 89.12 90 HIS A CA 1
ATOM 689 C C . HIS A 1 90 ? -3.832 -1.440 8.297 1.00 89.12 90 HIS A C 1
ATOM 691 O O . HIS A 1 9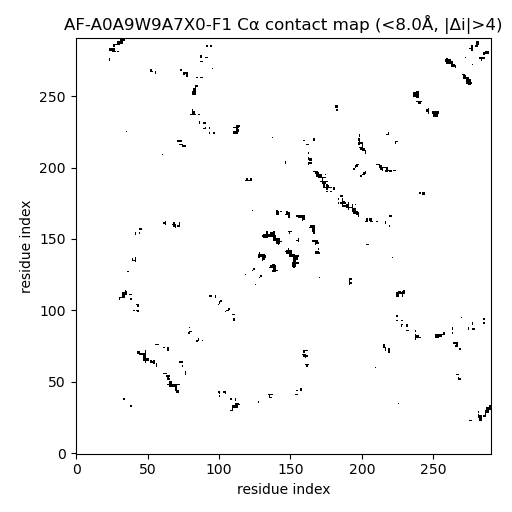0 ? -4.340 -0.978 7.274 1.00 89.12 90 HIS A O 1
ATOM 697 N N . PRO A 1 91 ? -4.573 -2.178 9.150 1.00 89.50 91 PRO A N 1
ATOM 698 C CA . PRO A 1 91 ? -6.012 -2.384 8.978 1.00 89.50 91 PRO A CA 1
ATOM 699 C C . PRO A 1 91 ? -6.803 -1.076 9.032 1.00 89.50 91 PRO A C 1
ATOM 701 O O . PRO A 1 91 ? -7.721 -0.893 8.227 1.00 89.50 91 PRO A O 1
ATOM 704 N N . TRP A 1 92 ? -6.423 -0.167 9.937 1.00 91.00 92 TRP A N 1
ATOM 705 C CA . TRP A 1 92 ? -6.959 1.192 9.993 1.00 91.00 92 TRP A CA 1
ATOM 706 C C . TRP A 1 92 ? -6.672 1.952 8.695 1.00 91.00 92 TRP A C 1
ATOM 708 O O . TRP A 1 92 ? -7.589 2.506 8.096 1.00 91.00 92 TRP A O 1
ATOM 718 N N . TYR A 1 93 ? -5.443 1.885 8.186 1.00 90.62 93 TYR A N 1
ATOM 719 C CA . TYR A 1 93 ? -5.038 2.585 6.972 1.00 90.62 93 TYR A CA 1
ATOM 720 C C . TYR A 1 93 ? -5.807 2.094 5.734 1.00 90.62 93 TYR A C 1
ATOM 722 O O . TYR A 1 93 ? -6.330 2.897 4.960 1.00 90.62 93 TYR A O 1
ATOM 730 N N . VAL A 1 94 ? -5.993 0.776 5.590 1.00 91.19 94 VAL A N 1
ATOM 731 C CA . VAL A 1 94 ? -6.855 0.197 4.542 1.00 91.19 94 VAL A CA 1
ATOM 732 C C . VAL A 1 94 ? -8.310 0.660 4.689 1.00 91.19 94 VAL A C 1
ATOM 734 O O . VAL A 1 94 ? -8.986 0.884 3.684 1.00 91.19 94 VAL A O 1
ATOM 737 N N . GLN A 1 95 ? -8.811 0.815 5.919 1.00 91.50 95 GLN A N 1
ATOM 738 C CA . GLN A 1 95 ? -10.171 1.309 6.151 1.00 91.50 95 GLN A CA 1
ATOM 739 C C . GLN A 1 95 ? -10.320 2.789 5.777 1.00 91.50 95 GLN A C 1
ATOM 741 O O . GLN A 1 95 ? -11.323 3.172 5.174 1.00 91.50 95 GLN A O 1
ATOM 746 N N . VAL A 1 96 ? -9.315 3.610 6.081 1.00 90.81 96 VAL A N 1
ATOM 747 C CA . VAL A 1 96 ? -9.259 5.019 5.676 1.00 90.81 96 VAL A CA 1
ATOM 748 C C . VAL A 1 96 ? -9.276 5.152 4.148 1.00 90.81 96 VAL A C 1
ATOM 750 O O . VAL A 1 96 ? -10.035 5.960 3.607 1.00 90.81 96 VAL A O 1
ATOM 753 N N . HIS A 1 97 ? -8.520 4.312 3.434 1.00 89.25 97 HIS A N 1
ATOM 754 C CA . HIS A 1 97 ? -8.554 4.250 1.965 1.00 89.25 97 HIS A CA 1
ATOM 755 C C . HIS A 1 97 ? -9.927 3.846 1.419 1.00 89.25 97 HIS A C 1
ATOM 757 O O . HIS A 1 97 ? -10.435 4.463 0.479 1.00 89.25 97 HIS A O 1
ATOM 763 N N . GLU A 1 98 ? -10.582 2.873 2.054 1.00 90.12 98 GLU A N 1
ATOM 764 C CA . GLU A 1 98 ? -11.946 2.468 1.704 1.00 90.12 98 GLU A CA 1
ATOM 765 C C . GLU A 1 98 ? -12.950 3.619 1.863 1.00 90.12 98 GLU A C 1
ATOM 767 O O . GLU A 1 98 ? -13.802 3.836 0.995 1.00 90.12 98 GLU A O 1
ATOM 772 N N . TYR A 1 99 ? -12.853 4.380 2.957 1.00 90.44 99 TYR A N 1
ATOM 773 C CA . TYR A 1 99 ? -13.693 5.556 3.178 1.00 90.44 99 TYR A CA 1
ATOM 774 C C . TYR A 1 99 ? -13.447 6.621 2.112 1.00 90.44 99 TYR A C 1
ATOM 776 O O . TYR A 1 99 ? -14.406 7.121 1.523 1.00 90.44 99 TYR A O 1
ATOM 784 N N . ALA A 1 100 ? -12.188 6.878 1.753 1.00 88.75 100 ALA A N 1
ATOM 785 C CA . ALA A 1 100 ? -11.857 7.797 0.671 1.00 88.75 100 ALA A CA 1
ATOM 786 C C . ALA A 1 100 ? -12.473 7.373 -0.672 1.00 88.75 100 ALA A C 1
ATOM 788 O O . ALA A 1 100 ? -13.029 8.205 -1.394 1.00 88.75 100 ALA A O 1
ATOM 789 N N . LEU A 1 101 ? -12.444 6.078 -0.994 1.00 87.88 101 LEU A N 1
ATOM 790 C CA . LEU A 1 101 ? -13.108 5.531 -2.179 1.00 87.88 101 LEU A CA 1
ATOM 791 C C . LEU A 1 101 ? -14.625 5.728 -2.136 1.00 87.88 101 LEU A C 1
ATOM 793 O O . LEU A 1 101 ? -15.237 6.111 -3.140 1.00 87.88 101 LEU A O 1
ATOM 797 N N . LYS A 1 102 ? -15.251 5.471 -0.986 1.00 89.00 102 LYS A N 1
ATOM 798 C CA . LYS A 1 102 ? -16.699 5.631 -0.800 1.00 89.00 102 LYS A CA 1
ATOM 799 C C . LYS A 1 102 ? -17.121 7.092 -0.953 1.00 89.00 102 LYS A C 1
ATOM 801 O O . LYS A 1 102 ? -18.071 7.379 -1.682 1.00 89.00 102 LYS A O 1
ATOM 806 N N . GLU A 1 103 ? -16.394 8.006 -0.319 1.00 89.69 103 GLU A N 1
ATOM 807 C CA . GLU A 1 103 ? -16.713 9.434 -0.280 1.00 89.69 103 GLU A CA 1
ATOM 808 C C . GLU A 1 103 ? -16.387 10.160 -1.586 1.00 89.69 103 GLU A C 1
ATOM 810 O O . GLU A 1 103 ? -17.204 10.934 -2.083 1.00 89.69 103 GLU A O 1
ATOM 815 N N . LYS A 1 104 ? -15.200 9.916 -2.156 1.00 87.12 104 LYS A N 1
ATOM 816 C CA . LYS A 1 104 ? -14.694 10.682 -3.308 1.00 87.12 104 LYS A CA 1
ATOM 817 C C . LYS A 1 104 ? -15.050 10.052 -4.646 1.00 87.12 104 LYS A C 1
ATOM 819 O O . LYS A 1 104 ? -15.233 10.766 -5.627 1.00 87.12 104 LYS A O 1
ATOM 824 N N . CYS A 1 105 ? -15.160 8.727 -4.684 1.00 87.00 105 CYS A N 1
ATOM 825 C CA . CYS A 1 105 ? -15.392 7.968 -5.911 1.00 87.00 105 CYS A CA 1
ATOM 826 C C . CYS A 1 105 ? -16.768 7.293 -5.955 1.00 87.00 105 CYS A C 1
ATOM 828 O O . CYS A 1 105 ? -17.105 6.647 -6.945 1.00 87.00 105 CYS A O 1
ATOM 830 N N . GLY A 1 106 ? -17.574 7.418 -4.895 1.00 86.12 106 GLY A N 1
ATOM 831 C CA . GLY A 1 106 ? -18.883 6.773 -4.816 1.00 86.12 106 GLY A CA 1
ATOM 832 C C . GLY A 1 106 ? -18.809 5.245 -4.766 1.00 86.12 106 GLY A C 1
ATOM 833 O O . GLY A 1 106 ? -19.807 4.590 -5.079 1.00 86.12 106 GLY A O 1
ATOM 834 N N . PHE A 1 107 ? -17.655 4.678 -4.390 1.00 86.06 107 PHE A N 1
ATOM 835 C CA . PHE A 1 107 ? -17.464 3.237 -4.253 1.00 86.06 107 PHE A CA 1
ATOM 836 C C . PHE A 1 107 ? -18.519 2.652 -3.304 1.00 86.06 107 PHE A C 1
ATOM 838 O O . PHE A 1 107 ? -18.838 3.239 -2.273 1.00 86.06 107 PHE A O 1
ATOM 845 N N . LYS A 1 108 ? -19.120 1.520 -3.683 1.00 85.81 108 LYS A N 1
ATOM 846 C CA . LYS A 1 108 ? -20.183 0.854 -2.905 1.00 85.81 108 LYS A CA 1
ATOM 847 C C . LYS A 1 108 ? -19.761 -0.493 -2.332 1.00 85.81 108 LYS A C 1
ATOM 849 O O . LYS A 1 108 ? -20.543 -1.105 -1.614 1.00 85.81 108 LYS A O 1
ATOM 854 N N . GLY A 1 109 ? -18.564 -0.956 -2.680 1.00 84.62 109 GLY A N 1
ATOM 855 C CA . GLY A 1 109 ? -18.005 -2.182 -2.138 1.00 84.62 109 GLY A CA 1
ATOM 856 C C . GLY A 1 109 ? -17.245 -1.941 -0.837 1.00 84.62 109 GLY A C 1
ATOM 857 O O . GLY A 1 109 ? -17.347 -0.890 -0.201 1.00 84.62 109 GLY A O 1
ATOM 858 N N . SER A 1 110 ? -16.452 -2.939 -0.492 1.00 88.81 110 SER A N 1
ATOM 859 C CA . SER A 1 110 ? -15.448 -2.940 0.568 1.00 88.81 110 SER A CA 1
ATOM 860 C C . SER A 1 110 ? -14.069 -3.166 -0.049 1.00 88.81 110 SER A C 1
ATOM 862 O O . SER A 1 110 ? -13.978 -3.668 -1.174 1.00 88.81 110 SER A O 1
ATOM 864 N N . SER A 1 111 ? -13.005 -2.831 0.673 1.00 89.12 111 SER A N 1
ATOM 865 C CA . SER A 1 111 ? -11.637 -3.035 0.206 1.00 89.12 111 SER A CA 1
ATOM 866 C C . SER A 1 111 ? -11.404 -4.508 -0.154 1.00 89.12 111 SER A C 1
ATOM 868 O O . SER A 1 111 ? -11.662 -5.386 0.676 1.00 89.12 111 SER A O 1
ATOM 870 N N . PRO A 1 112 ? -10.957 -4.805 -1.388 1.00 88.94 112 PRO A N 1
ATOM 871 C CA . PRO A 1 112 ? -10.597 -6.151 -1.781 1.00 88.94 112 PRO A CA 1
ATOM 872 C C . PRO A 1 112 ? -9.337 -6.606 -1.060 1.00 88.94 112 PRO A C 1
ATOM 874 O O . PRO A 1 112 ? -8.470 -5.798 -0.732 1.00 88.94 112 PRO A O 1
ATOM 877 N N . TYR A 1 113 ? -9.206 -7.917 -0.907 1.00 88.44 113 TYR A N 1
ATOM 878 C CA . TYR A 1 113 ? -7.992 -8.554 -0.422 1.00 88.44 113 TYR A CA 1
ATOM 879 C C . TYR A 1 113 ? -7.366 -9.411 -1.523 1.00 88.44 113 TYR A C 1
ATOM 881 O O . TYR A 1 113 ? -8.064 -9.894 -2.417 1.00 88.44 113 TYR A O 1
ATOM 889 N N . TRP A 1 114 ? -6.050 -9.604 -1.483 1.00 87.19 114 TRP A N 1
ATOM 890 C CA . TRP A 1 114 ? -5.354 -10.460 -2.438 1.00 87.19 114 TRP A CA 1
ATOM 891 C C . TRP A 1 114 ? -4.832 -11.763 -1.848 1.00 87.19 114 TRP A C 1
ATOM 893 O O . TRP A 1 114 ? -3.796 -11.793 -1.188 1.00 87.19 114 TRP A O 1
ATOM 903 N N . ASN A 1 115 ? -5.511 -12.865 -2.176 1.00 86.69 115 ASN A N 1
ATOM 904 C CA . ASN A 1 115 ? -5.077 -14.200 -1.786 1.00 86.69 115 ASN A CA 1
ATOM 905 C C . ASN A 1 115 ? -3.807 -14.630 -2.548 1.00 86.69 115 ASN A C 1
ATOM 907 O O . ASN A 1 115 ? -3.880 -15.304 -3.579 1.00 86.69 115 ASN A O 1
ATOM 911 N N . TRP A 1 116 ? -2.630 -14.267 -2.028 1.00 82.25 116 TRP A N 1
ATOM 912 C CA . TRP A 1 116 ? -1.329 -14.572 -2.642 1.00 82.25 116 TRP A CA 1
ATOM 913 C C . TRP A 1 116 ? -1.104 -16.063 -2.872 1.00 82.25 116 TRP A C 1
ATOM 915 O O . TRP A 1 116 ? -0.401 -16.438 -3.807 1.00 82.25 116 TRP A O 1
ATOM 925 N N . ALA A 1 117 ? -1.698 -16.921 -2.035 1.00 83.50 117 ALA A N 1
ATOM 926 C CA . ALA A 1 117 ? -1.531 -18.368 -2.126 1.00 83.50 117 ALA A CA 1
ATOM 927 C C . ALA A 1 117 ? -2.043 -18.934 -3.462 1.00 83.50 117 ALA A C 1
ATOM 929 O O . ALA A 1 117 ? -1.518 -19.939 -3.939 1.00 83.50 117 ALA A O 1
ATOM 930 N N . GLU A 1 118 ? -3.018 -18.277 -4.101 1.00 85.88 118 GLU A N 1
ATOM 931 C CA . GLU A 1 118 ? -3.503 -18.679 -5.427 1.00 85.88 118 GLU A CA 1
ATOM 932 C C . GLU A 1 118 ? -2.504 -18.366 -6.544 1.00 85.88 118 GLU A C 1
ATOM 934 O O . GLU A 1 118 ? -2.417 -19.103 -7.527 1.00 85.88 118 GLU A O 1
ATOM 939 N N . ASP A 1 119 ? -1.715 -17.305 -6.384 1.00 85.75 119 ASP A N 1
ATOM 940 C CA . ASP A 1 119 ? -0.718 -16.871 -7.366 1.00 85.75 119 ASP A CA 1
ATOM 941 C C . ASP A 1 119 ? 0.688 -17.403 -7.058 1.00 85.75 119 ASP A C 1
ATOM 943 O O . ASP A 1 119 ? 1.562 -17.394 -7.923 1.00 85.75 119 ASP A O 1
ATOM 947 N N . ALA A 1 120 ? 0.895 -17.941 -5.855 1.00 82.81 120 ALA A N 1
ATOM 948 C CA . ALA A 1 120 ? 2.167 -18.422 -5.321 1.00 82.81 120 ALA A CA 1
ATOM 949 C C . ALA A 1 120 ? 2.887 -19.454 -6.208 1.00 82.81 120 ALA A C 1
ATOM 951 O O . ALA A 1 120 ? 4.106 -19.588 -6.138 1.00 82.81 120 ALA A O 1
ATOM 952 N N . SER A 1 121 ? 2.159 -20.208 -7.033 1.00 83.94 121 SER A N 1
ATOM 953 C CA . SER A 1 121 ? 2.762 -21.191 -7.946 1.00 83.94 121 SER A CA 1
ATOM 954 C C . SER A 1 121 ? 3.274 -20.585 -9.259 1.00 83.94 121 SER A C 1
ATOM 956 O O . SER A 1 121 ? 4.156 -21.162 -9.894 1.00 83.94 121 SER A O 1
ATOM 958 N N . ASN A 1 122 ? 2.725 -19.444 -9.689 1.00 85.31 122 ASN A N 1
ATOM 959 C CA . ASN A 1 122 ? 3.112 -18.760 -10.922 1.00 85.31 122 ASN A CA 1
ATOM 960 C C . ASN A 1 122 ? 2.753 -17.273 -10.853 1.00 85.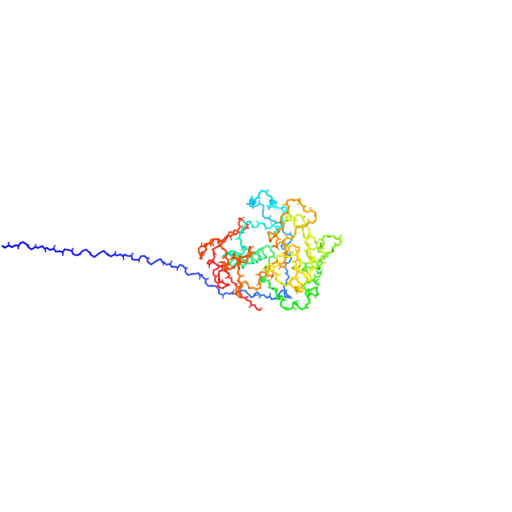31 122 ASN A C 1
ATOM 962 O O . ASN A 1 122 ? 1.858 -16.780 -11.543 1.00 85.31 122 ASN A O 1
ATOM 966 N N . PHE A 1 123 ? 3.488 -16.561 -10.011 1.00 85.06 123 PHE A N 1
ATOM 967 C CA . PHE A 1 123 ? 3.204 -15.173 -9.695 1.00 85.06 123 PHE A CA 1
ATOM 968 C C . PHE A 1 123 ? 3.340 -14.244 -10.902 1.00 85.06 123 PHE A C 1
ATOM 970 O O . PHE A 1 123 ? 2.489 -13.388 -11.137 1.00 85.06 123 PHE A O 1
ATOM 977 N N . PHE A 1 124 ? 4.377 -14.467 -11.718 1.00 86.38 124 PHE A N 1
ATOM 978 C CA . PHE A 1 124 ? 4.618 -13.688 -12.930 1.00 86.38 124 PHE A CA 1
ATOM 979 C C . PHE A 1 124 ? 3.418 -13.721 -13.887 1.00 86.38 124 PHE A C 1
ATOM 981 O O . PHE A 1 124 ? 3.076 -12.699 -14.474 1.00 86.38 124 PHE A O 1
ATOM 988 N N . ASN A 1 125 ? 2.742 -14.870 -14.013 1.00 89.00 125 ASN A N 1
ATOM 989 C CA . ASN A 1 125 ? 1.558 -15.014 -14.863 1.00 89.00 125 ASN A CA 1
ATOM 990 C C . ASN A 1 125 ? 0.237 -14.928 -14.084 1.00 89.00 125 ASN A C 1
ATOM 992 O O . ASN A 1 125 ? -0.786 -15.407 -14.581 1.00 89.00 125 ASN A O 1
ATOM 996 N N . SER A 1 126 ? 0.223 -14.323 -12.892 1.00 89.00 126 SER A N 1
ATOM 997 C CA . SER A 1 126 ? -1.030 -14.043 -12.189 1.00 89.00 126 SER A CA 1
ATOM 998 C C . SER A 1 126 ? -1.997 -13.272 -13.093 1.00 89.00 126 SER A C 1
ATOM 1000 O O . SER A 1 126 ? -1.592 -12.408 -13.876 1.00 89.00 126 SER A O 1
ATOM 1002 N N . LYS A 1 127 ? -3.300 -13.550 -12.958 1.00 88.94 127 LYS A N 1
ATOM 1003 C CA . LYS A 1 127 ? -4.354 -12.775 -13.637 1.00 88.94 127 LYS A CA 1
ATOM 1004 C C . LYS A 1 127 ? -4.299 -11.291 -13.275 1.00 88.94 127 LYS A C 1
ATOM 1006 O O . LYS A 1 127 ? -4.681 -10.467 -14.090 1.00 88.94 127 LYS A O 1
ATOM 1011 N N . MET A 1 128 ? -3.775 -10.964 -12.095 1.00 86.38 128 MET A N 1
ATOM 1012 C CA . MET A 1 128 ? -3.595 -9.598 -11.608 1.00 86.38 128 MET A CA 1
ATOM 1013 C C . MET A 1 128 ? -2.822 -8.716 -12.595 1.00 86.38 128 MET A C 1
ATOM 1015 O O . MET A 1 128 ? -3.244 -7.602 -12.885 1.00 86.38 128 MET A O 1
ATOM 1019 N N . PHE A 1 129 ? -1.745 -9.250 -13.178 1.00 88.81 129 PHE A N 1
ATOM 1020 C CA . PHE A 1 129 ? -0.895 -8.543 -14.147 1.00 88.81 129 PHE A CA 1
ATOM 1021 C C . PHE A 1 129 ? -1.355 -8.717 -15.599 1.00 88.81 129 PHE A C 1
ATOM 1023 O O . PHE A 1 129 ? -0.620 -8.389 -16.531 1.00 88.81 129 PHE A O 1
ATOM 1030 N N . GLN A 1 130 ? -2.554 -9.269 -15.800 1.00 90.50 130 GLN A N 1
ATOM 1031 C CA . GLN A 1 130 ? -3.194 -9.431 -17.108 1.00 90.50 130 GLN A CA 1
ATOM 1032 C C . GLN A 1 130 ? -4.438 -8.539 -17.262 1.00 90.50 130 GLN A C 1
ATOM 1034 O O . GLN A 1 130 ? -5.137 -8.607 -18.272 1.00 90.50 130 GLN A O 1
ATOM 1039 N N . GLU A 1 131 ? -4.707 -7.678 -16.278 1.00 88.44 131 GLU A N 1
ATOM 1040 C CA . GLU A 1 131 ? -5.805 -6.714 -16.301 1.00 88.44 131 GLU A CA 1
ATOM 1041 C C . GLU A 1 131 ? -5.368 -5.419 -17.005 1.00 88.44 131 GLU A C 1
ATOM 1043 O O . GLU A 1 131 ? -4.910 -4.466 -16.374 1.00 88.44 131 GLU A O 1
ATOM 1048 N N . PHE A 1 132 ? -5.517 -5.381 -18.331 1.00 91.38 132 PHE A N 1
ATOM 1049 C CA . PHE A 1 132 ? -5.071 -4.262 -19.179 1.00 91.38 132 PHE A CA 1
ATOM 1050 C C . PHE A 1 132 ? -6.141 -3.181 -19.417 1.00 91.38 132 PHE A C 1
ATOM 1052 O O . PHE A 1 132 ? -5.919 -2.254 -20.195 1.00 91.38 132 PHE A O 1
ATOM 1059 N N . ASP A 1 133 ? -7.328 -3.319 -18.817 1.00 88.31 133 ASP A N 1
ATOM 1060 C CA . ASP A 1 133 ? -8.440 -2.388 -19.021 1.00 88.31 133 ASP A CA 1
ATOM 1061 C C . ASP A 1 133 ? -8.037 -0.958 -18.605 1.00 88.31 133 ASP A C 1
ATOM 1063 O O . ASP A 1 133 ? -7.653 -0.750 -17.455 1.00 88.31 133 ASP A O 1
ATOM 1067 N N . PRO A 1 134 ? -8.137 0.047 -19.492 1.00 88.50 134 PRO A N 1
ATOM 1068 C CA . PRO A 1 134 ? -7.626 1.391 -19.217 1.00 88.50 134 PRO A CA 1
ATOM 1069 C C . PRO A 1 134 ? -8.451 2.157 -18.175 1.00 88.50 134 PRO A C 1
ATOM 1071 O O . PRO A 1 134 ? -8.059 3.241 -17.761 1.00 88.50 134 PRO A O 1
ATOM 1074 N N . ILE A 1 135 ? -9.615 1.637 -17.772 1.00 82.56 135 ILE A N 1
ATOM 1075 C CA . ILE A 1 135 ? -10.480 2.275 -16.776 1.00 82.56 135 ILE A CA 1
ATOM 1076 C C . ILE A 1 135 ? -10.273 1.642 -15.407 1.00 82.56 135 ILE A C 1
ATOM 1078 O O . ILE A 1 135 ? -10.328 2.342 -14.404 1.00 82.56 135 ILE A O 1
ATOM 1082 N N . SER A 1 136 ? -10.063 0.330 -15.338 1.00 81.38 136 SER A N 1
ATOM 1083 C CA . SER A 1 136 ? -10.141 -0.434 -14.090 1.00 81.38 136 SER A CA 1
ATOM 1084 C C . SER A 1 136 ? -9.051 -1.481 -13.892 1.00 81.38 136 SER A C 1
ATOM 1086 O O . SER A 1 136 ? -8.931 -2.007 -12.787 1.00 81.38 136 SER A O 1
ATOM 1088 N N . GLY A 1 137 ? -8.273 -1.785 -14.928 1.00 87.12 137 GLY A N 1
ATOM 1089 C CA . GLY A 1 137 ? -7.217 -2.781 -14.865 1.00 87.12 137 GLY A CA 1
ATOM 1090 C C . GLY A 1 137 ? -6.018 -2.295 -14.062 1.00 87.12 137 GLY A C 1
ATOM 1091 O O . GLY A 1 137 ? -5.665 -1.117 -14.104 1.00 87.12 137 GLY A O 1
ATOM 1092 N N . LEU A 1 138 ? -5.378 -3.205 -13.330 1.00 88.50 138 LEU A N 1
ATOM 1093 C CA . LEU A 1 138 ? -4.196 -2.883 -12.530 1.00 88.50 138 LEU A CA 1
ATOM 1094 C C . LEU A 1 138 ? -2.956 -2.635 -13.391 1.00 88.50 138 LEU A C 1
ATOM 1096 O O . LEU A 1 138 ? -2.007 -2.034 -12.895 1.00 88.50 138 LEU A O 1
ATOM 1100 N N . GLY A 1 139 ? -2.963 -3.063 -14.653 1.00 90.75 139 GLY A N 1
ATOM 1101 C CA . GLY A 1 139 ? -1.825 -2.973 -15.557 1.00 90.75 139 GLY A CA 1
ATOM 1102 C C . GLY A 1 139 ? -0.849 -4.138 -15.404 1.00 90.75 139 GLY A C 1
ATOM 1103 O O . GLY A 1 139 ? -0.848 -4.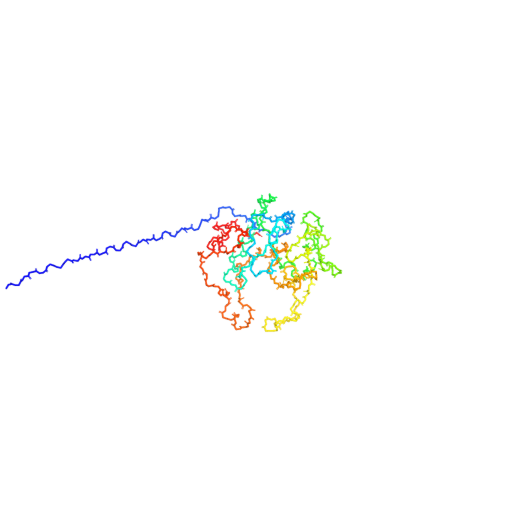871 -14.411 1.00 90.75 139 GLY A O 1
ATOM 1104 N N . ARG A 1 140 ? -0.012 -4.320 -16.420 1.00 91.88 140 ARG A N 1
ATOM 1105 C CA . ARG A 1 140 ? 0.956 -5.420 -16.502 1.00 91.88 140 ARG A CA 1
ATOM 1106 C C . ARG A 1 140 ? 2.266 -5.147 -15.757 1.00 91.88 140 ARG A C 1
ATOM 1108 O O . ARG A 1 140 ? 2.426 -4.137 -15.073 1.00 91.88 140 ARG A O 1
ATOM 1115 N N . TRP A 1 141 ? 3.222 -6.064 -15.913 1.00 92.00 141 TRP A N 1
ATOM 1116 C CA . TRP A 1 141 ? 4.616 -5.860 -15.513 1.00 92.00 141 TRP A CA 1
ATOM 1117 C C . TRP A 1 141 ? 5.282 -4.695 -16.250 1.00 92.00 141 TRP A C 1
ATOM 1119 O O . TRP A 1 141 ? 5.013 -4.435 -17.421 1.00 92.00 141 TRP A O 1
ATOM 1129 N N . GLY A 1 142 ? 6.206 -4.030 -15.572 1.00 92.25 142 GLY A N 1
ATOM 1130 C CA . GLY A 1 142 ? 6.902 -2.872 -16.095 1.00 92.25 142 GLY A CA 1
ATOM 1131 C C . GLY A 1 142 ? 7.783 -3.143 -17.310 1.00 92.25 142 GLY A C 1
ATOM 1132 O O . GLY A 1 142 ? 8.362 -4.221 -17.469 1.00 92.25 142 GLY A O 1
ATOM 1133 N N . ASN A 1 143 ? 7.944 -2.128 -18.156 1.00 92.56 143 ASN A N 1
ATOM 1134 C CA . ASN A 1 143 ? 8.898 -2.164 -19.258 1.00 92.56 143 ASN A CA 1
ATOM 1135 C C . ASN A 1 143 ? 10.321 -1.874 -18.759 1.00 92.56 143 ASN A C 1
ATOM 1137 O O . ASN A 1 143 ? 10.670 -0.727 -18.504 1.00 92.56 143 ASN A O 1
ATOM 1141 N N . LEU A 1 144 ? 11.178 -2.895 -18.675 1.00 89.69 144 LEU A N 1
ATOM 1142 C CA . LEU A 1 144 ? 12.559 -2.746 -18.183 1.00 89.69 144 LEU A CA 1
ATOM 1143 C C . LEU A 1 144 ? 13.421 -1.759 -18.992 1.00 89.69 144 LEU A C 1
ATOM 1145 O O . LEU A 1 144 ? 14.421 -1.270 -18.478 1.00 89.69 144 LEU A O 1
ATOM 1149 N N . SER A 1 145 ? 13.058 -1.462 -20.245 1.00 91.75 145 SER A N 1
ATOM 1150 C CA . SER A 1 145 ? 13.755 -0.442 -21.050 1.00 91.75 145 SER A CA 1
ATOM 1151 C C . SER A 1 145 ? 13.335 0.992 -20.707 1.00 91.75 145 SER A C 1
ATOM 1153 O O . SER A 1 145 ? 13.927 1.933 -21.226 1.00 91.75 145 SER A O 1
ATOM 1155 N N . ASP A 1 146 ? 12.321 1.151 -19.859 1.00 90.38 146 ASP A N 1
ATOM 1156 C CA . ASP A 1 146 ? 11.707 2.419 -19.468 1.00 90.38 146 ASP A CA 1
ATOM 1157 C C . ASP A 1 146 ? 11.492 2.461 -17.945 1.00 90.38 146 ASP A C 1
ATOM 1159 O O . ASP A 1 146 ? 10.377 2.612 -17.460 1.00 90.38 146 ASP A O 1
ATOM 1163 N N . ASP A 1 147 ? 12.562 2.208 -17.180 1.00 90.56 147 ASP A N 1
ATOM 1164 C CA . ASP A 1 147 ? 12.560 2.170 -15.701 1.00 90.56 147 ASP A CA 1
ATOM 1165 C C . ASP A 1 147 ? 11.474 1.253 -15.096 1.00 90.56 147 ASP A C 1
ATOM 1167 O O . ASP A 1 147 ? 10.925 1.508 -14.030 1.00 90.56 147 ASP A O 1
ATOM 1171 N N . ALA A 1 148 ? 11.113 0.180 -15.806 1.00 92.44 148 ALA A N 1
ATOM 1172 C CA . ALA A 1 148 ? 10.016 -0.716 -15.444 1.00 92.44 148 ALA A CA 1
ATOM 1173 C C . ALA A 1 148 ? 8.675 -0.008 -15.186 1.00 92.44 148 ALA A C 1
ATOM 1175 O O . ALA A 1 148 ? 7.882 -0.473 -14.366 1.00 92.44 148 ALA A O 1
ATOM 1176 N N . GLN A 1 149 ? 8.395 1.078 -15.905 1.00 93.00 149 GLN A N 1
ATOM 1177 C CA . GLN A 1 149 ? 7.089 1.732 -15.878 1.00 93.00 149 GLN A CA 1
ATOM 1178 C C . GLN A 1 149 ? 5.990 0.796 -16.391 1.00 93.00 149 GLN A C 1
ATOM 1180 O O . GLN A 1 149 ? 6.190 0.048 -17.358 1.00 93.00 149 GLN A O 1
ATOM 1185 N N . VAL A 1 150 ? 4.831 0.830 -15.733 1.00 94.06 150 VAL A N 1
ATOM 1186 C CA . VAL A 1 150 ? 3.635 0.062 -16.095 1.00 94.06 150 VAL A CA 1
ATOM 1187 C C . VAL A 1 150 ? 3.024 0.660 -17.371 1.00 94.06 150 VAL A C 1
ATOM 1189 O O . VAL A 1 150 ? 2.608 1.814 -17.362 1.00 94.06 150 VAL A O 1
ATOM 1192 N N . PRO A 1 151 ? 2.945 -0.091 -18.486 1.00 94.75 151 PRO A N 1
ATOM 1193 C CA . PRO A 1 151 ? 2.599 0.491 -19.784 1.00 94.75 151 PRO A CA 1
ATOM 1194 C C . PRO A 1 151 ? 1.092 0.535 -20.091 1.00 94.75 151 PRO A C 1
ATOM 1196 O O . PRO A 1 151 ? 0.709 1.062 -21.134 1.00 94.75 151 PRO A O 1
ATOM 1199 N N . ASP A 1 152 ? 0.236 -0.074 -19.265 1.00 94.38 152 ASP A N 1
ATOM 1200 C CA . ASP A 1 152 ? -1.206 -0.181 -19.515 1.00 94.38 152 ASP A CA 1
ATOM 1201 C C . ASP A 1 152 ? -2.046 -0.291 -18.232 1.00 94.38 152 ASP A C 1
ATOM 1203 O O . ASP A 1 152 ? -1.538 -0.172 -17.118 1.00 94.38 152 ASP A O 1
ATOM 1207 N N . GLY A 1 153 ? -3.356 -0.490 -18.397 1.00 91.56 153 GLY A N 1
ATOM 1208 C CA . GLY A 1 153 ? -4.313 -0.449 -17.300 1.00 91.56 153 GLY A CA 1
ATOM 1209 C C . GLY A 1 153 ? -4.654 0.978 -16.874 1.00 91.56 153 GLY A C 1
ATOM 1210 O O . GLY A 1 153 ? -4.208 1.960 -17.462 1.00 91.56 153 GLY A O 1
ATOM 1211 N N . ALA A 1 154 ? -5.451 1.096 -15.819 1.00 89.94 154 ALA A N 1
ATOM 1212 C CA . ALA A 1 154 ? -5.901 2.374 -15.273 1.00 89.94 154 ALA A CA 1
ATOM 1213 C C . ALA A 1 154 ? -4.783 3.202 -14.618 1.00 89.94 154 ALA A C 1
ATOM 1215 O O . ALA A 1 154 ? -5.001 4.357 -14.255 1.00 89.94 154 ALA A O 1
ATOM 1216 N N . PHE A 1 155 ? -3.605 2.602 -14.438 1.00 90.69 155 PHE A N 1
ATOM 1217 C CA . PHE A 1 155 ? -2.465 3.203 -13.755 1.00 90.69 155 PHE A CA 1
ATOM 1218 C C . PHE A 1 155 ? -1.277 3.489 -14.684 1.00 90.69 155 PHE A C 1
ATOM 1220 O O . PHE A 1 155 ? -0.225 3.892 -14.199 1.00 90.69 155 PHE A O 1
ATOM 1227 N N . SER A 1 156 ? -1.421 3.332 -16.006 1.00 90.56 156 SER A N 1
ATOM 1228 C CA . SER A 1 156 ? -0.314 3.564 -16.951 1.00 90.56 156 SER A CA 1
ATOM 1229 C C . SER A 1 156 ? 0.192 5.009 -16.965 1.00 90.56 156 SER A C 1
ATOM 1231 O O . SER A 1 156 ? 1.382 5.250 -17.119 1.00 90.56 156 SER A O 1
ATOM 1233 N N . ASP A 1 157 ? -0.713 5.971 -16.768 1.00 89.25 157 ASP A N 1
ATOM 1234 C CA . ASP A 1 157 ? -0.397 7.404 -16.677 1.00 89.25 157 ASP A CA 1
ATOM 1235 C C . ASP A 1 157 ? -0.440 7.915 -15.226 1.00 89.25 157 ASP A C 1
ATOM 1237 O O . ASP A 1 157 ? -0.545 9.122 -14.982 1.00 89.25 157 ASP A O 1
ATOM 1241 N N . PHE A 1 158 ? -0.402 7.009 -14.244 1.00 89.62 158 PHE A N 1
ATOM 1242 C CA . PHE A 1 158 ? -0.508 7.372 -12.839 1.00 89.62 158 PHE A CA 1
ATOM 1243 C C . PHE A 1 158 ? 0.786 8.018 -12.351 1.00 89.62 158 PHE A C 1
ATOM 1245 O O . PHE A 1 158 ? 1.796 7.340 -12.178 1.00 89.62 158 PHE A O 1
ATOM 1252 N N . LYS A 1 159 ? 0.749 9.340 -12.164 1.00 87.69 159 LYS A N 1
ATOM 1253 C CA . LYS A 1 159 ? 1.898 10.144 -11.742 1.00 87.69 159 LYS A CA 1
ATOM 1254 C C . LYS A 1 159 ? 1.959 10.239 -10.228 1.00 87.69 159 LYS A C 1
ATOM 1256 O O . LYS A 1 159 ? 1.003 10.680 -9.596 1.00 87.69 159 LYS A O 1
ATOM 1261 N N . LEU A 1 160 ? 3.120 9.887 -9.706 1.00 84.94 160 LEU A N 1
ATOM 1262 C CA . LEU A 1 160 ? 3.505 9.990 -8.313 1.00 84.94 160 LEU A CA 1
ATOM 1263 C C . LEU A 1 160 ? 4.450 11.178 -8.177 1.00 84.94 160 LEU A C 1
ATOM 1265 O O . LEU A 1 160 ? 5.319 11.399 -9.026 1.00 84.94 160 LEU A O 1
ATOM 1269 N N . SER A 1 161 ? 4.249 11.964 -7.132 1.00 80.25 161 SER A N 1
ATOM 1270 C CA . SER A 1 161 ? 5.027 13.163 -6.833 1.00 80.25 161 SER A CA 1
ATOM 1271 C C . SER A 1 161 ? 6.214 12.877 -5.921 1.00 80.25 161 SER A C 1
ATOM 1273 O O . SER A 1 161 ? 7.212 13.597 -6.016 1.00 80.25 161 SER A O 1
ATOM 1275 N N . TYR A 1 162 ? 6.156 11.830 -5.086 1.00 75.38 162 TYR A N 1
ATOM 1276 C CA . TYR A 1 162 ? 7.296 11.420 -4.266 1.00 75.38 162 TYR A CA 1
ATOM 1277 C C . TYR A 1 162 ? 7.564 9.905 -4.274 1.00 75.38 162 TYR A C 1
ATOM 1279 O O . TYR A 1 162 ? 6.735 9.125 -3.801 1.00 75.38 162 TYR A O 1
ATOM 1287 N N . PRO A 1 163 ? 8.762 9.492 -4.728 1.00 77.38 163 PRO A N 1
ATOM 1288 C CA . PRO A 1 163 ? 9.624 10.241 -5.655 1.00 77.38 163 PRO A CA 1
ATOM 1289 C C . PRO A 1 163 ? 8.866 10.558 -6.961 1.00 77.38 163 PRO A C 1
ATOM 1291 O O . PRO A 1 163 ? 7.850 9.938 -7.244 1.00 77.38 163 PRO A O 1
ATOM 1294 N N . TYR A 1 164 ? 9.309 11.519 -7.777 1.00 83.44 164 TYR A N 1
ATOM 1295 C CA . TYR A 1 164 ? 8.589 11.837 -9.020 1.00 83.44 164 TYR A CA 1
ATOM 1296 C C . TYR A 1 164 ? 8.776 10.736 -10.079 1.00 83.44 164 TYR A C 1
ATOM 1298 O O . TYR A 1 164 ? 9.893 10.548 -10.560 1.00 83.44 164 TYR A O 1
ATOM 1306 N N . HIS A 1 165 ? 7.706 10.017 -10.436 1.00 86.94 165 HIS A N 1
ATOM 1307 C CA . HIS A 1 165 ? 7.694 8.966 -11.471 1.00 86.94 165 HIS A CA 1
ATOM 1308 C C . HIS A 1 165 ? 6.258 8.563 -11.855 1.00 86.94 165 HIS A C 1
ATOM 1310 O O . HIS A 1 165 ? 5.286 9.062 -11.293 1.00 86.94 165 HIS A O 1
ATOM 1316 N N . THR A 1 166 ? 6.108 7.675 -12.835 1.00 91.25 166 THR A N 1
ATOM 1317 C CA . THR A 1 166 ? 4.877 6.894 -13.052 1.00 91.25 166 THR A CA 1
ATOM 1318 C C . THR A 1 166 ? 5.001 5.534 -12.378 1.00 91.25 166 THR A C 1
ATOM 1320 O O . THR A 1 166 ? 6.118 5.112 -12.106 1.00 91.25 166 THR A O 1
ATOM 1323 N N . LEU A 1 167 ? 3.891 4.836 -12.130 1.00 91.62 167 LEU A N 1
ATOM 1324 C CA . LEU A 1 167 ? 3.904 3.529 -11.461 1.00 91.62 167 LEU A CA 1
ATOM 1325 C C . LEU A 1 167 ? 4.868 2.524 -12.126 1.00 91.62 167 LEU A C 1
ATOM 1327 O O . LEU A 1 167 ? 4.838 2.338 -13.346 1.00 91.62 167 LEU A O 1
ATOM 1331 N N . ARG A 1 168 ? 5.682 1.825 -11.326 1.00 92.44 168 ARG A N 1
ATOM 1332 C CA . ARG A 1 168 ? 6.695 0.857 -11.777 1.00 92.44 168 ARG A CA 1
ATOM 1333 C C . ARG A 1 168 ? 6.543 -0.507 -11.124 1.00 92.44 168 ARG A C 1
ATOM 1335 O O . ARG A 1 168 ? 6.325 -0.640 -9.920 1.00 92.44 168 ARG A O 1
ATOM 1342 N N . ARG A 1 169 ? 6.781 -1.559 -11.912 1.00 90.50 169 ARG A N 1
ATOM 1343 C CA . ARG A 1 169 ? 6.751 -2.951 -11.437 1.00 90.50 169 ARG A CA 1
ATOM 1344 C C . ARG A 1 169 ? 7.844 -3.790 -12.065 1.00 90.50 169 ARG A C 1
ATOM 1346 O O . ARG A 1 169 ? 7.897 -3.939 -13.280 1.00 90.50 169 ARG A O 1
ATOM 1353 N N . ASN A 1 170 ? 8.645 -4.435 -11.228 1.00 88.12 170 ASN A N 1
ATOM 1354 C CA . ASN A 1 170 ? 9.638 -5.403 -11.668 1.00 88.12 170 ASN A CA 1
ATOM 1355 C C . ASN A 1 170 ? 9.487 -6.712 -10.888 1.00 88.12 170 ASN A C 1
ATOM 1357 O O . ASN A 1 170 ? 9.383 -6.705 -9.660 1.00 88.12 170 ASN A O 1
ATOM 1361 N N . PHE A 1 171 ? 9.453 -7.819 -11.625 1.00 85.31 171 PHE A N 1
ATOM 1362 C CA . PHE A 1 171 ? 9.399 -9.165 -11.076 1.00 85.31 171 PHE A CA 1
ATOM 1363 C C . PHE A 1 171 ? 10.821 -9.697 -10.896 1.00 85.31 171 PHE A C 1
ATOM 1365 O O . PHE A 1 171 ? 11.606 -9.718 -11.843 1.00 85.31 171 PHE A O 1
ATOM 1372 N N . THR A 1 172 ? 11.136 -10.174 -9.695 1.00 82.00 172 THR A N 1
ATOM 1373 C CA . THR A 1 172 ? 12.434 -10.768 -9.364 1.00 82.00 172 THR A CA 1
ATOM 1374 C C . THR A 1 172 ? 12.211 -12.113 -8.695 1.00 82.00 172 THR A C 1
ATOM 1376 O O . THR A 1 172 ? 11.872 -12.163 -7.522 1.00 82.00 172 THR A O 1
ATOM 1379 N N . LEU A 1 173 ? 12.462 -13.209 -9.412 1.00 82.06 173 LEU A N 1
ATOM 1380 C CA . LEU A 1 173 ? 12.228 -14.560 -8.890 1.00 82.06 173 LEU A CA 1
ATOM 1381 C C . LEU A 1 173 ? 12.997 -14.850 -7.587 1.00 82.06 173 LEU A C 1
ATOM 1383 O O . LEU A 1 173 ? 12.496 -15.563 -6.732 1.00 82.06 173 LEU A O 1
ATOM 1387 N N . GLN A 1 174 ? 14.195 -14.287 -7.421 1.00 83.25 174 GLN A N 1
ATOM 1388 C CA . GLN A 1 174 ? 15.063 -14.521 -6.261 1.00 83.25 174 GLN A CA 1
ATOM 1389 C C . GLN A 1 174 ? 15.461 -13.180 -5.616 1.00 83.25 174 GLN A C 1
ATOM 1391 O O . GLN A 1 174 ? 16.588 -12.711 -5.798 1.00 83.25 174 GLN A O 1
ATOM 1396 N N . PRO A 1 175 ? 14.543 -12.511 -4.894 1.00 79.56 175 PRO A N 1
ATOM 1397 C CA . PRO A 1 175 ? 14.751 -11.152 -4.390 1.00 79.56 175 PRO A CA 1
ATOM 1398 C C . PRO A 1 175 ? 15.758 -11.081 -3.233 1.00 79.56 175 PRO A C 1
ATOM 1400 O O . PRO A 1 175 ? 16.251 -10.002 -2.912 1.00 79.56 175 PRO A O 1
ATOM 1403 N N . TYR A 1 176 ? 16.077 -12.217 -2.607 1.00 80.62 176 TYR A N 1
ATOM 1404 C CA . TYR A 1 176 ? 16.959 -12.285 -1.440 1.00 80.62 176 TYR A CA 1
ATOM 1405 C C . TYR A 1 176 ? 18.447 -12.414 -1.792 1.00 80.62 176 TYR A C 1
ATOM 1407 O O . TYR A 1 176 ? 19.301 -12.387 -0.903 1.00 80.62 176 TYR A O 1
ATOM 1415 N N . ILE A 1 177 ? 18.790 -12.525 -3.078 1.00 84.50 177 ILE A N 1
ATOM 1416 C CA . ILE A 1 177 ? 20.188 -12.530 -3.513 1.00 84.50 177 ILE A CA 1
ATOM 1417 C C . ILE A 1 177 ? 20.832 -11.187 -3.143 1.00 84.50 177 ILE A C 1
ATOM 1419 O O . ILE A 1 177 ? 20.393 -10.129 -3.582 1.00 84.50 177 ILE A O 1
ATOM 1423 N N . GLY A 1 178 ? 21.901 -11.240 -2.344 1.00 82.62 178 GLY A N 1
ATOM 1424 C CA . GLY A 1 178 ? 22.635 -10.056 -1.886 1.00 82.62 178 GLY A CA 1
ATOM 1425 C C . GLY A 1 178 ? 22.086 -9.396 -0.615 1.00 82.62 178 GLY A C 1
ATOM 1426 O O . GLY A 1 178 ? 22.657 -8.396 -0.188 1.00 82.62 178 GLY A O 1
ATOM 1427 N N . GLN A 1 179 ? 21.028 -9.946 -0.006 1.00 82.38 179 GLN A N 1
ATOM 1428 C CA . GLN A 1 179 ? 20.516 -9.502 1.298 1.00 82.38 179 GLN A CA 1
ATOM 1429 C C . GLN A 1 179 ? 21.351 -10.061 2.464 1.00 82.38 179 GLN A C 1
ATOM 1431 O O . GLN A 1 179 ? 22.195 -10.940 2.268 1.00 82.38 179 GLN A O 1
ATOM 1436 N N . ASP A 1 180 ? 21.122 -9.552 3.682 1.00 80.00 180 ASP A N 1
ATOM 1437 C CA . ASP A 1 180 ? 21.843 -9.985 4.885 1.00 80.00 180 ASP A CA 1
ATOM 1438 C C . ASP A 1 180 ? 21.672 -11.505 5.116 1.00 80.00 180 ASP A C 1
ATOM 1440 O O . ASP A 1 180 ? 20.557 -11.969 5.386 1.00 80.00 180 ASP A O 1
ATOM 1444 N N . PRO A 1 181 ? 22.759 -12.298 5.054 1.00 79.75 181 PRO A N 1
ATOM 1445 C CA . PRO A 1 181 ? 22.688 -13.752 5.179 1.00 79.75 181 PRO A CA 1
ATOM 1446 C C . PRO A 1 181 ? 22.299 -14.228 6.588 1.00 79.75 181 PRO A C 1
ATOM 1448 O O . PRO A 1 181 ? 21.993 -15.406 6.765 1.00 79.75 181 PRO A O 1
ATOM 1451 N N . THR A 1 182 ? 22.322 -13.349 7.597 1.00 79.75 182 THR A N 1
ATOM 1452 C CA . THR A 1 182 ? 21.857 -13.666 8.957 1.00 79.75 182 THR A CA 1
ATOM 1453 C C . THR A 1 182 ? 20.334 -13.660 9.074 1.00 79.75 182 THR A C 1
ATOM 1455 O O . THR A 1 182 ? 19.791 -14.360 9.927 1.00 79.75 182 THR A O 1
ATOM 1458 N N . LEU A 1 183 ? 19.653 -12.909 8.204 1.00 73.38 183 LEU A N 1
ATOM 1459 C CA . LEU A 1 183 ? 18.195 -12.809 8.148 1.00 73.38 183 LEU A CA 1
ATOM 1460 C C . LEU A 1 183 ? 17.612 -13.701 7.045 1.00 73.38 183 LEU A C 1
ATOM 1462 O O . LEU A 1 183 ? 16.566 -14.319 7.232 1.00 73.38 183 LEU A O 1
ATOM 1466 N N . PHE A 1 184 ? 18.316 -13.811 5.916 1.00 78.31 184 PHE A N 1
ATOM 1467 C CA . PHE A 1 184 ? 17.912 -14.598 4.752 1.00 78.31 184 PHE A CA 1
ATOM 1468 C C . PHE A 1 184 ? 18.906 -15.734 4.515 1.00 78.31 184 PHE A C 1
ATOM 1470 O O . PHE A 1 184 ? 19.783 -15.662 3.655 1.00 78.31 184 PHE A O 1
ATOM 1477 N N . THR A 1 185 ? 18.767 -16.808 5.292 1.00 81.69 185 THR A N 1
ATOM 1478 C CA . THR A 1 185 ? 19.695 -17.953 5.260 1.00 81.69 185 THR A CA 1
ATOM 1479 C C . THR A 1 185 ? 19.639 -18.755 3.959 1.00 81.69 185 THR A C 1
ATOM 1481 O O . THR A 1 185 ? 20.551 -19.524 3.676 1.00 81.69 185 THR A O 1
ATOM 1484 N N . GLU A 1 186 ? 18.585 -18.573 3.162 1.00 83.62 186 GLU A N 1
ATOM 1485 C CA . GLU A 1 186 ? 18.335 -19.297 1.914 1.00 83.62 186 GLU A CA 1
ATOM 1486 C C . GLU A 1 186 ? 18.107 -18.313 0.740 1.00 83.62 186 GLU A C 1
ATOM 1488 O O . GLU A 1 186 ? 16.999 -18.203 0.210 1.00 83.62 186 GLU A O 1
ATOM 1493 N N . PRO A 1 187 ? 19.140 -17.557 0.314 1.00 80.81 187 PRO A N 1
ATOM 1494 C CA . PRO A 1 187 ? 18.989 -16.424 -0.610 1.00 80.81 187 PRO A CA 1
ATOM 1495 C C . PRO A 1 187 ? 18.630 -16.821 -2.050 1.00 80.81 187 PRO A C 1
ATOM 1497 O O . PRO A 1 187 ? 18.211 -15.977 -2.837 1.00 80.81 187 PRO A O 1
ATOM 1500 N N . TYR A 1 188 ? 18.804 -18.097 -2.402 1.00 86.06 188 TYR A N 1
ATOM 1501 C CA . TYR A 1 188 ? 18.479 -18.647 -3.720 1.00 86.06 188 TYR A CA 1
ATOM 1502 C C . TYR A 1 188 ? 17.089 -19.285 -3.775 1.00 86.06 188 TYR A C 1
ATOM 1504 O O . TYR A 1 188 ? 16.749 -19.897 -4.789 1.00 86.06 188 TYR A O 1
ATOM 1512 N N . LEU A 1 189 ? 16.291 -19.191 -2.706 1.00 81.12 189 LEU A N 1
ATOM 1513 C CA . LEU A 1 189 ? 14.895 -19.592 -2.795 1.00 81.12 189 LEU A CA 1
ATOM 1514 C C . LEU A 1 189 ? 14.182 -18.687 -3.789 1.00 81.12 189 LEU A C 1
ATOM 1516 O O . LEU A 1 189 ? 14.260 -17.460 -3.703 1.00 81.12 189 LEU A O 1
ATOM 1520 N N . ASP A 1 190 ? 13.471 -19.324 -4.712 1.00 78.75 190 ASP A N 1
ATOM 1521 C CA . ASP A 1 190 ? 12.505 -18.636 -5.544 1.00 78.75 190 ASP A CA 1
ATOM 1522 C C . ASP A 1 190 ? 11.435 -18.069 -4.610 1.00 78.75 190 ASP A C 1
ATOM 1524 O O . ASP A 1 190 ? 10.629 -18.805 -4.031 1.00 78.75 190 ASP A O 1
ATOM 1528 N N . ALA A 1 191 ? 11.448 -16.753 -4.428 1.00 66.31 191 ALA A N 1
ATOM 1529 C CA . ALA A 1 191 ? 10.355 -16.079 -3.773 1.00 66.31 191 ALA A CA 1
ATOM 1530 C C . ALA A 1 191 ? 9.268 -15.900 -4.824 1.00 66.31 191 ALA A C 1
ATOM 1532 O O . ALA A 1 191 ? 9.370 -15.107 -5.760 1.00 66.31 191 ALA A O 1
ATOM 1533 N N . ASN A 1 192 ? 8.186 -16.642 -4.647 1.00 57.91 192 ASN A N 1
ATOM 1534 C CA . ASN A 1 192 ? 6.951 -16.366 -5.363 1.00 57.91 192 ASN A CA 1
ATOM 1535 C C . ASN A 1 192 ? 6.338 -15.015 -4.969 1.00 57.91 192 ASN A C 1
ATOM 1537 O O . ASN A 1 192 ? 5.428 -14.551 -5.636 1.00 57.91 192 ASN A O 1
ATOM 1541 N N . THR A 1 193 ? 6.839 -14.375 -3.916 1.00 54.38 193 THR A N 1
ATOM 1542 C CA . THR A 1 193 ? 6.549 -12.997 -3.549 1.00 54.38 193 THR A CA 1
ATOM 1543 C C . THR A 1 193 ? 7.640 -12.104 -4.122 1.00 54.38 193 THR A C 1
ATOM 1545 O O . THR A 1 193 ? 8.699 -11.952 -3.514 1.00 54.38 193 THR A O 1
ATOM 1548 N N . SER A 1 194 ? 7.417 -11.487 -5.279 1.00 54.81 194 SER A N 1
ATOM 1549 C CA . SER A 1 194 ? 8.335 -10.429 -5.695 1.00 54.81 194 SER A CA 1
ATOM 1550 C C . SER A 1 194 ? 7.612 -9.242 -6.299 1.00 54.81 194 SER A C 1
ATOM 1552 O O . SER A 1 194 ? 7.102 -9.300 -7.418 1.00 54.81 194 SER A O 1
ATOM 1554 N N . PHE A 1 195 ? 7.660 -8.151 -5.549 1.00 61.84 195 PHE A N 1
ATOM 1555 C CA . PHE A 1 195 ? 7.598 -6.794 -6.057 1.00 61.84 195 PHE A CA 1
ATOM 1556 C C . PHE A 1 195 ? 8.777 -6.073 -5.448 1.00 61.84 195 PHE A C 1
ATOM 1558 O O . PHE A 1 195 ? 8.964 -6.131 -4.235 1.00 61.84 195 PHE A O 1
ATOM 1565 N N . THR A 1 196 ? 9.584 -5.425 -6.271 1.00 59.94 196 THR A N 1
ATOM 1566 C CA . THR A 1 196 ? 10.796 -4.784 -5.758 1.00 59.94 196 THR A CA 1
ATOM 1567 C C . THR A 1 196 ? 10.757 -3.272 -5.882 1.00 59.94 196 THR A C 1
ATOM 1569 O O . THR A 1 196 ? 11.449 -2.606 -5.126 1.00 59.94 196 THR A O 1
ATOM 1572 N N . TYR A 1 197 ? 9.963 -2.709 -6.798 1.00 76.94 197 TYR A N 1
ATOM 1573 C CA . TYR A 1 197 ? 9.969 -1.265 -7.040 1.00 76.94 197 TYR A CA 1
ATOM 1574 C C . TYR A 1 197 ? 9.036 -0.505 -6.124 1.00 76.94 197 TYR A C 1
ATOM 1576 O O . TYR A 1 197 ? 9.396 -0.361 -4.962 1.00 76.94 197 TYR A O 1
ATOM 1584 N N . ASP A 1 198 ? 7.882 -0.031 -6.582 1.00 75.50 198 ASP A N 1
ATOM 1585 C CA . ASP A 1 198 ? 7.133 0.934 -5.772 1.00 75.50 198 ASP A CA 1
ATOM 1586 C C . ASP A 1 198 ? 6.612 0.294 -4.483 1.00 75.50 198 ASP A C 1
ATOM 1588 O O . ASP A 1 198 ? 6.880 0.818 -3.409 1.00 75.50 198 ASP A O 1
ATOM 1592 N N . LEU A 1 199 ? 6.052 -0.924 -4.551 1.00 77.19 199 LEU A N 1
ATOM 1593 C CA . LEU A 1 199 ? 5.677 -1.684 -3.347 1.00 77.19 199 LEU A CA 1
ATOM 1594 C C . LEU A 1 199 ? 6.872 -1.983 -2.423 1.00 77.19 199 LEU A C 1
ATOM 1596 O O . LEU A 1 199 ? 6.710 -2.067 -1.210 1.00 77.19 199 LEU A O 1
ATOM 1600 N N . GLY A 1 200 ? 8.064 -2.161 -2.998 1.00 73.94 200 GLY A N 1
ATOM 1601 C CA . GLY A 1 200 ? 9.298 -2.435 -2.261 1.00 73.94 200 GLY A CA 1
ATOM 1602 C C . GLY A 1 200 ? 10.045 -1.178 -1.812 1.00 73.94 200 GLY A C 1
ATOM 1603 O O . GLY A 1 200 ? 11.066 -1.298 -1.138 1.00 73.94 200 GLY A O 1
ATOM 1604 N N . GLY A 1 201 ? 9.574 0.017 -2.182 1.00 75.12 201 GLY A N 1
ATOM 1605 C CA . GLY A 1 201 ? 10.227 1.262 -1.815 1.00 75.12 201 GLY A CA 1
ATOM 1606 C C . GLY A 1 201 ? 11.509 1.588 -2.580 1.00 75.12 201 GLY A C 1
ATOM 1607 O O . GLY A 1 201 ? 12.354 2.301 -2.050 1.00 75.12 201 GLY A O 1
ATOM 1608 N N . THR A 1 202 ? 11.732 1.065 -3.789 1.00 82.00 202 THR A N 1
ATOM 1609 C CA . THR A 1 202 ? 12.967 1.378 -4.541 1.00 82.00 202 THR A CA 1
ATOM 1610 C C . THR A 1 202 ? 12.877 2.747 -5.211 1.00 82.00 202 THR A C 1
ATOM 1612 O O . THR A 1 202 ? 11.884 3.046 -5.863 1.00 82.00 202 THR A O 1
ATOM 1615 N N . CYS A 1 203 ? 13.931 3.560 -5.148 1.00 83.12 203 CYS A N 1
ATOM 1616 C CA . CYS A 1 203 ? 13.979 4.853 -5.839 1.00 83.12 203 CYS A CA 1
ATOM 1617 C C . CYS A 1 203 ? 13.958 4.723 -7.384 1.00 83.12 203 CYS A C 1
ATOM 1619 O O . CYS A 1 203 ? 14.630 3.846 -7.933 1.00 83.12 203 CYS A O 1
ATOM 1621 N N . PRO A 1 204 ? 13.211 5.580 -8.108 1.00 84.25 204 PRO A N 1
ATOM 1622 C CA . PRO A 1 204 ? 13.323 5.776 -9.557 1.00 84.25 204 PRO A CA 1
ATOM 1623 C C . PRO A 1 204 ? 14.727 6.120 -10.023 1.00 84.25 204 PRO A C 1
ATOM 1625 O O . PRO A 1 204 ? 15.465 6.810 -9.323 1.00 84.25 204 PRO A O 1
ATOM 1628 N N . ILE A 1 205 ? 15.064 5.719 -11.253 1.00 84.50 205 ILE A N 1
ATOM 1629 C CA . ILE A 1 205 ? 16.339 6.106 -11.885 1.00 84.50 205 ILE A CA 1
ATOM 1630 C C . ILE A 1 205 ? 16.434 7.633 -12.006 1.00 84.50 205 ILE A C 1
ATOM 1632 O O . ILE A 1 205 ? 17.519 8.203 -11.908 1.00 84.50 205 ILE A O 1
ATOM 1636 N N . ILE A 1 206 ? 15.292 8.295 -12.207 1.00 82.38 206 ILE A N 1
ATOM 1637 C CA . ILE A 1 206 ? 15.184 9.754 -12.324 1.00 82.38 206 ILE A CA 1
ATOM 1638 C C . ILE A 1 206 ? 15.036 10.471 -10.977 1.00 82.38 206 ILE A C 1
ATOM 1640 O O . ILE A 1 206 ? 14.873 11.693 -10.959 1.00 82.38 206 ILE A O 1
ATOM 1644 N N . ALA A 1 207 ? 15.038 9.737 -9.861 1.00 80.44 207 ALA A N 1
ATOM 1645 C CA . ALA A 1 207 ? 14.857 10.340 -8.554 1.00 80.44 207 ALA A CA 1
ATOM 1646 C C . ALA A 1 207 ? 16.038 11.265 -8.202 1.00 80.44 207 ALA A C 1
ATOM 1648 O O . ALA A 1 207 ? 17.171 11.030 -8.640 1.00 80.44 207 ALA A O 1
ATOM 1649 N N . PRO A 1 208 ? 15.794 12.309 -7.393 1.00 76.44 208 PRO A N 1
ATOM 1650 C CA . PRO A 1 208 ? 16.856 13.086 -6.769 1.00 76.44 208 PRO A CA 1
ATOM 1651 C C . PRO A 1 208 ? 17.887 12.198 -6.050 1.00 76.44 208 PRO A C 1
ATOM 1653 O O . PRO A 1 208 ? 17.569 11.106 -5.576 1.00 76.44 208 PRO A O 1
ATOM 1656 N N . SER A 1 209 ? 19.138 12.662 -5.964 1.00 77.50 209 SER A N 1
ATOM 1657 C CA . SER A 1 209 ? 20.251 11.893 -5.375 1.00 77.50 209 SER A CA 1
ATOM 1658 C C . SER A 1 209 ? 20.088 11.577 -3.885 1.00 77.50 209 SER A C 1
ATOM 1660 O O . SER A 1 209 ? 20.811 10.743 -3.352 1.00 77.50 209 SER A O 1
ATOM 1662 N N . ASP A 1 210 ? 19.187 12.287 -3.221 1.00 73.31 210 ASP A N 1
ATOM 1663 C CA . ASP A 1 210 ? 18.790 12.161 -1.822 1.00 73.31 210 ASP A CA 1
ATOM 1664 C C . ASP A 1 210 ? 17.538 11.289 -1.630 1.00 73.31 210 ASP A C 1
ATOM 1666 O O . ASP A 1 210 ? 17.056 11.165 -0.512 1.00 73.31 210 ASP A O 1
ATOM 1670 N N . CYS A 1 211 ? 17.024 10.631 -2.677 1.00 77.25 211 CYS A N 1
ATOM 1671 C CA . CYS A 1 211 ? 15.981 9.624 -2.506 1.00 77.25 211 CYS A CA 1
ATOM 1672 C C . CYS A 1 211 ? 16.490 8.458 -1.645 1.00 77.25 211 CYS A C 1
ATOM 1674 O O . CYS A 1 211 ? 17.488 7.810 -1.973 1.00 77.25 211 CYS A O 1
ATOM 1676 N N . ILE A 1 212 ? 15.767 8.165 -0.565 1.00 78.06 212 ILE A N 1
ATOM 1677 C CA . ILE A 1 212 ? 16.059 7.061 0.349 1.00 78.06 212 ILE A CA 1
ATOM 1678 C C . I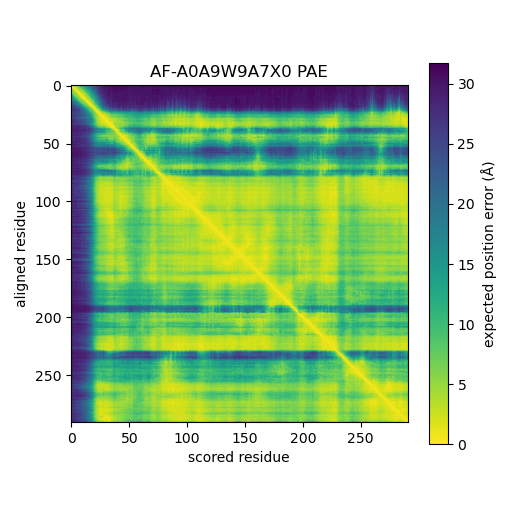LE A 1 212 ? 15.087 5.914 0.042 1.00 78.06 212 ILE A C 1
ATOM 1680 O O . ILE A 1 212 ? 13.878 6.092 0.205 1.00 78.06 212 ILE A O 1
ATOM 1684 N N . PRO A 1 213 ? 15.573 4.735 -0.397 1.00 77.00 213 PRO A N 1
ATOM 1685 C CA . PRO A 1 213 ? 14.714 3.574 -0.571 1.00 77.00 213 PRO A CA 1
ATOM 1686 C C . PRO A 1 213 ? 14.068 3.151 0.752 1.00 77.00 213 PRO A C 1
ATOM 1688 O O . PRO A 1 213 ? 14.735 3.110 1.787 1.00 77.00 213 PRO A O 1
ATOM 1691 N N . GLY A 1 214 ? 12.789 2.795 0.725 1.00 74.69 214 GLY A N 1
ATOM 1692 C CA . GLY A 1 214 ? 12.063 2.355 1.911 1.00 74.69 214 GLY A CA 1
ATOM 1693 C C . GLY A 1 214 ? 10.553 2.277 1.694 1.00 74.69 214 GLY A C 1
ATOM 1694 O O . GLY A 1 214 ? 10.033 2.829 0.724 1.00 74.69 214 GLY A O 1
ATOM 1695 N N . PRO A 1 215 ? 9.814 1.626 2.609 1.00 72.38 215 PRO A N 1
ATOM 1696 C CA . PRO A 1 215 ? 8.376 1.383 2.459 1.00 72.38 215 PRO A CA 1
ATOM 1697 C C . PRO A 1 215 ? 7.531 2.665 2.464 1.00 72.38 215 PRO A C 1
ATOM 1699 O O . PRO A 1 215 ? 6.314 2.600 2.303 1.00 72.38 215 PRO A O 1
ATOM 1702 N N . THR A 1 216 ? 8.148 3.830 2.638 1.00 71.25 216 THR A N 1
ATOM 1703 C CA . THR A 1 216 ? 7.501 5.125 2.836 1.00 71.25 216 THR A CA 1
ATOM 1704 C C . THR A 1 216 ? 6.662 5.606 1.661 1.00 71.25 216 THR A C 1
ATOM 1706 O O . THR A 1 216 ? 5.811 6.466 1.842 1.00 71.25 216 THR A O 1
ATOM 1709 N N . PHE A 1 217 ? 6.862 5.036 0.475 1.00 77.69 217 PHE A N 1
ATOM 1710 C CA . PHE A 1 217 ? 6.017 5.268 -0.696 1.00 77.69 217 PHE A CA 1
ATOM 1711 C C . PHE A 1 217 ? 5.437 3.966 -1.267 1.00 77.69 217 PHE A C 1
ATOM 1713 O O . PHE A 1 217 ? 4.933 3.949 -2.384 1.00 77.69 217 PHE A O 1
ATOM 1720 N N . SER A 1 218 ? 5.450 2.870 -0.497 1.00 82.56 218 SER A N 1
ATOM 1721 C CA . SER A 1 218 ? 4.846 1.592 -0.913 1.00 82.56 218 SER A CA 1
ATOM 1722 C C . SER A 1 218 ? 3.343 1.698 -1.148 1.00 82.56 218 SER A C 1
ATOM 1724 O O . SER A 1 218 ? 2.815 1.059 -2.057 1.00 82.56 218 SER A O 1
ATOM 1726 N N . ALA A 1 219 ? 2.670 2.573 -0.395 1.00 84.88 219 ALA A N 1
ATOM 1727 C CA . ALA A 1 219 ? 1.256 2.875 -0.564 1.00 84.88 219 ALA A CA 1
ATOM 1728 C C . ALA A 1 219 ? 0.926 3.497 -1.928 1.00 84.88 219 ALA A C 1
ATOM 1730 O O . ALA A 1 219 ? -0.232 3.414 -2.331 1.00 84.88 219 ALA A O 1
ATOM 1731 N N . ASN A 1 220 ? 1.918 4.037 -2.657 1.00 84.62 220 ASN A N 1
ATOM 1732 C CA . ASN A 1 220 ? 1.757 4.506 -4.034 1.00 84.62 220 ASN A CA 1
ATOM 1733 C C . ASN A 1 220 ? 1.388 3.376 -5.001 1.00 84.62 220 ASN A C 1
ATOM 1735 O O . ASN A 1 220 ? 0.797 3.637 -6.044 1.00 84.62 220 ASN A O 1
ATOM 1739 N N . GLU A 1 221 ? 1.708 2.123 -4.675 1.00 87.56 221 GLU A N 1
ATOM 1740 C CA . GLU A 1 221 ? 1.300 0.976 -5.475 1.00 87.56 221 GLU A CA 1
ATOM 1741 C C . GLU A 1 221 ? -0.128 0.542 -5.094 1.00 87.56 221 GLU A C 1
ATOM 1743 O O . GLU A 1 221 ? -0.365 0.142 -3.955 1.00 87.56 221 GLU A O 1
ATOM 1748 N N . PRO A 1 222 ? -1.097 0.533 -6.028 1.00 87.31 222 PRO A N 1
ATOM 1749 C CA . PRO A 1 222 ? -2.462 0.069 -5.759 1.00 87.31 222 PRO A CA 1
ATOM 1750 C C . PRO A 1 222 ? -2.560 -1.327 -5.126 1.00 87.31 222 PRO A C 1
ATOM 1752 O O . PRO A 1 222 ? -3.471 -1.578 -4.333 1.00 87.31 222 PRO A O 1
ATOM 1755 N N . LEU A 1 223 ? -1.621 -2.227 -5.433 1.00 86.88 223 LEU A N 1
ATOM 1756 C CA . LEU A 1 223 ? -1.548 -3.558 -4.825 1.00 86.88 223 LEU A CA 1
ATOM 1757 C C . LEU A 1 223 ? -1.253 -3.544 -3.323 1.00 86.88 223 LEU A C 1
ATOM 1759 O O . LEU A 1 223 ? -1.626 -4.503 -2.648 1.00 86.88 223 LEU A O 1
ATOM 1763 N N . PHE A 1 224 ? -0.660 -2.472 -2.786 1.00 87.81 224 PHE A N 1
ATOM 1764 C CA . PHE A 1 224 ? -0.443 -2.286 -1.349 1.00 87.81 224 PHE A CA 1
ATOM 1765 C C . PHE A 1 224 ? -1.739 -2.486 -0.563 1.00 87.81 224 PHE A C 1
ATOM 1767 O O . PHE A 1 224 ? -1.781 -3.247 0.400 1.00 87.81 224 PHE A O 1
ATOM 1774 N N . TRP A 1 225 ? -2.829 -1.867 -1.015 1.00 88.00 225 TRP A N 1
ATOM 1775 C CA . TRP A 1 225 ? -4.109 -1.877 -0.306 1.00 88.00 225 TRP A CA 1
ATOM 1776 C C . TRP A 1 225 ? -4.728 -3.272 -0.243 1.00 88.00 225 TRP A C 1
ATOM 1778 O O . TRP A 1 225 ? -5.265 -3.673 0.786 1.00 88.00 225 TRP A O 1
ATOM 1788 N N . MET A 1 226 ? -4.593 -4.040 -1.324 1.00 88.12 226 MET A N 1
ATOM 1789 C CA . MET A 1 226 ? -5.055 -5.428 -1.393 1.00 88.12 226 MET A CA 1
ATOM 1790 C C . MET A 1 226 ? -4.143 -6.387 -0.628 1.00 88.12 226 MET A C 1
ATOM 1792 O O . MET A 1 226 ? -4.627 -7.357 -0.043 1.00 88.12 226 MET A O 1
ATOM 1796 N N . HIS A 1 227 ? -2.837 -6.113 -0.622 1.00 86.88 227 HIS A N 1
ATOM 1797 C CA . HIS A 1 227 ? -1.860 -6.850 0.166 1.00 86.88 227 HIS A CA 1
ATOM 1798 C C . HIS A 1 227 ? -2.148 -6.668 1.669 1.00 86.88 227 HIS A C 1
ATOM 1800 O O . HIS A 1 227 ? -2.424 -7.629 2.385 1.00 86.88 227 HIS A O 1
ATOM 1806 N N . HIS A 1 228 ? -2.226 -5.430 2.148 1.00 87.38 228 HIS A N 1
ATOM 1807 C CA . HIS A 1 228 ? -2.488 -5.155 3.563 1.00 87.38 228 HIS A CA 1
ATOM 1808 C C . HIS A 1 228 ? -3.913 -5.510 4.018 1.00 87.38 228 H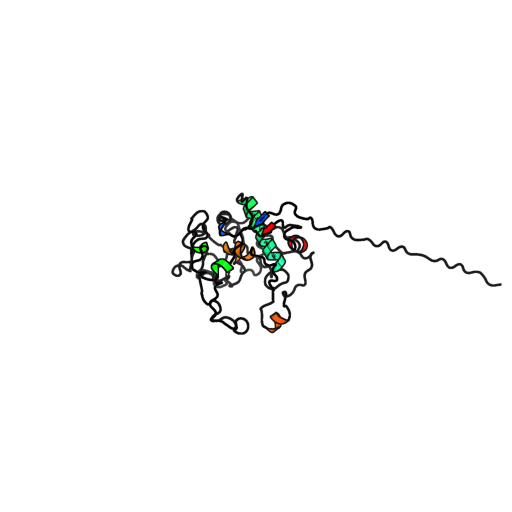IS A C 1
ATOM 1810 O O . HIS A 1 228 ? -4.175 -5.579 5.220 1.00 87.38 228 HIS A O 1
ATOM 1816 N N . ALA A 1 229 ? -4.824 -5.808 3.087 1.00 87.69 229 ALA A N 1
ATOM 1817 C CA . ALA A 1 229 ? -6.142 -6.339 3.399 1.00 87.69 229 ALA A CA 1
ATOM 1818 C C . ALA A 1 229 ? -6.157 -7.849 3.723 1.00 87.69 229 ALA A C 1
ATOM 1820 O O . ALA A 1 229 ? -7.156 -8.295 4.254 1.00 87.69 229 ALA A O 1
ATOM 1821 N N . VAL A 1 230 ? -5.120 -8.667 3.487 1.00 76.25 230 VAL A N 1
ATOM 1822 C CA . VAL A 1 230 ? -5.172 -10.145 3.713 1.00 76.25 230 VAL A CA 1
ATOM 1823 C C . VAL A 1 230 ? -4.916 -10.598 5.153 1.00 76.25 230 VAL A C 1
ATOM 1825 O O . VAL A 1 230 ? -4.337 -11.635 5.423 1.00 76.25 230 VAL A O 1
ATOM 1828 N N . CYS A 1 231 ? -5.446 -9.874 6.131 1.00 58.06 231 CYS A N 1
ATOM 1829 C CA . CYS A 1 231 ? -5.330 -10.241 7.545 1.00 58.06 231 CYS A CA 1
ATOM 1830 C C . CYS A 1 231 ? -3.900 -10.160 8.096 1.00 58.06 231 CYS A C 1
ATOM 1832 O O . CYS A 1 231 ? -3.157 -11.132 8.206 1.00 58.06 231 CYS A O 1
ATOM 1834 N N . ILE A 1 232 ? -3.605 -8.997 8.652 1.00 56.97 232 ILE A N 1
ATOM 1835 C CA . ILE A 1 232 ? -2.476 -8.787 9.555 1.00 56.97 232 ILE A CA 1
ATOM 1836 C C . ILE A 1 232 ? -2.703 -9.484 10.926 1.00 56.97 232 ILE A C 1
ATOM 1838 O O . ILE A 1 232 ? -1.782 -9.621 11.720 1.00 56.97 232 ILE A O 1
ATOM 1842 N N . PHE A 1 233 ? -3.894 -10.043 11.181 1.00 50.00 233 PHE A N 1
ATOM 1843 C CA . PHE A 1 233 ? -4.281 -10.619 12.478 1.00 50.00 233 PHE A CA 1
ATOM 1844 C C . PHE A 1 233 ? -4.196 -12.154 12.620 1.00 50.00 233 PHE A C 1
ATOM 1846 O O . PHE A 1 233 ? -4.383 -12.649 13.731 1.00 50.00 233 PHE A O 1
ATOM 1853 N N . TYR A 1 234 ? -3.854 -12.935 11.583 1.00 43.75 234 TYR A N 1
ATOM 1854 C CA . TYR A 1 234 ? -3.629 -14.394 11.727 1.00 43.75 234 TYR A CA 1
ATOM 1855 C C . TYR A 1 234 ? -2.243 -14.726 12.320 1.00 43.75 234 TYR A C 1
ATOM 1857 O O . TYR A 1 234 ? -1.509 -15.569 11.810 1.00 43.75 234 TYR A O 1
ATOM 1865 N N . GLY A 1 235 ? -1.870 -14.055 13.415 1.00 41.69 235 GLY A N 1
ATOM 1866 C CA . GLY A 1 235 ? -0.627 -14.335 14.142 1.00 41.69 235 GLY A CA 1
ATOM 1867 C C . GLY A 1 235 ? 0.646 -13.894 13.418 1.00 41.69 235 GLY A C 1
ATOM 1868 O O . GLY A 1 235 ? 1.710 -14.451 13.681 1.00 41.69 235 GLY A O 1
ATOM 1869 N N . GLY A 1 236 ? 0.542 -12.908 12.518 1.00 50.44 236 GLY A N 1
ATOM 1870 C CA . GLY A 1 236 ? 1.701 -12.254 11.924 1.00 50.44 236 GLY A CA 1
ATOM 1871 C C . GLY A 1 236 ? 2.539 -11.615 13.024 1.00 50.44 236 GLY A C 1
ATOM 1872 O O . GLY A 1 236 ? 2.084 -10.727 13.741 1.00 50.44 236 GLY A O 1
ATOM 1873 N N . SER A 1 237 ? 3.751 -12.110 13.199 1.00 53.75 237 SER A N 1
ATOM 1874 C CA . SER A 1 237 ? 4.698 -11.545 14.138 1.00 53.75 237 SER A CA 1
ATOM 1875 C C . SER A 1 237 ? 5.329 -10.295 13.525 1.00 53.75 237 SER A C 1
ATOM 1877 O O . SER A 1 237 ? 5.710 -10.288 12.357 1.00 53.75 237 SER A O 1
ATOM 1879 N N . VAL A 1 238 ? 5.409 -9.221 14.305 1.00 67.25 238 VAL A N 1
ATOM 1880 C CA . VAL A 1 238 ? 5.918 -7.915 13.856 1.00 67.25 238 VAL A CA 1
ATOM 1881 C C . VAL A 1 238 ? 7.327 -7.682 14.389 1.00 67.25 238 VAL A C 1
ATOM 1883 O O . VAL A 1 238 ? 7.624 -6.613 14.909 1.00 67.25 238 VAL A O 1
ATOM 1886 N N . GLN A 1 239 ? 8.177 -8.717 14.333 1.00 71.56 239 GLN A N 1
ATOM 1887 C CA . GLN A 1 239 ? 9.504 -8.690 14.955 1.00 71.56 239 GLN A CA 1
ATOM 1888 C C . GLN A 1 239 ? 10.325 -7.490 14.508 1.00 71.56 239 GLN A C 1
ATOM 1890 O O . GLN A 1 239 ? 10.314 -7.146 13.336 1.00 71.56 239 GLN A O 1
ATOM 1895 N N . MET A 1 240 ? 11.136 -6.931 15.402 1.00 76.31 240 MET A N 1
ATOM 1896 C CA . MET A 1 240 ? 12.185 -5.992 14.996 1.00 76.31 240 MET A CA 1
ATOM 1897 C C . MET A 1 240 ? 13.304 -6.722 14.268 1.00 76.31 240 MET A C 1
ATOM 1899 O O . MET A 1 240 ? 14.036 -7.502 14.870 1.00 76.31 240 MET A O 1
ATOM 1903 N N . ILE A 1 241 ? 13.459 -6.460 12.970 1.00 72.38 241 ILE A N 1
ATOM 1904 C CA . ILE A 1 241 ? 14.401 -7.189 12.103 1.00 72.38 241 ILE A CA 1
ATOM 1905 C C . ILE A 1 241 ? 15.689 -6.385 11.848 1.00 72.38 241 ILE A C 1
ATOM 1907 O O . ILE A 1 241 ? 16.251 -6.410 10.760 1.00 72.38 241 ILE A O 1
ATOM 1911 N N . GLU A 1 242 ? 16.194 -5.659 12.848 1.00 75.88 242 GLU A N 1
ATOM 1912 C CA . GLU A 1 242 ? 17.472 -4.941 12.697 1.00 75.88 242 GLU A CA 1
ATOM 1913 C C . GLU A 1 242 ? 18.683 -5.886 12.705 1.00 75.88 242 GLU A C 1
ATOM 1915 O O . GLU A 1 242 ? 19.656 -5.673 11.990 1.00 75.88 242 GLU A O 1
ATOM 1920 N N . ASN A 1 243 ? 18.649 -6.918 13.550 1.00 80.19 243 ASN A N 1
ATOM 1921 C CA . ASN A 1 243 ? 19.637 -7.994 13.623 1.00 80.19 243 ASN A CA 1
ATOM 1922 C C . ASN A 1 243 ? 19.077 -9.151 14.466 1.00 80.19 243 ASN A C 1
ATOM 1924 O O . ASN A 1 243 ? 18.062 -9.002 15.146 1.00 80.19 243 ASN A O 1
ATOM 1928 N N . GLY A 1 244 ? 19.774 -10.290 14.486 1.00 75.81 244 GLY A N 1
ATOM 1929 C CA . GLY A 1 244 ? 19.327 -11.478 15.223 1.00 75.81 244 GLY A CA 1
ATOM 1930 C C . GLY A 1 244 ? 19.132 -11.281 16.736 1.00 75.81 244 GLY A C 1
ATOM 1931 O O . GLY A 1 244 ? 18.278 -11.938 17.325 1.00 75.81 244 GLY A O 1
ATOM 1932 N N . THR A 1 245 ? 19.873 -10.382 17.390 1.00 82.06 245 THR A N 1
ATOM 1933 C CA . THR A 1 245 ? 19.691 -10.097 18.827 1.00 82.06 245 THR A CA 1
ATOM 1934 C C . THR A 1 245 ? 18.394 -9.331 19.064 1.00 82.06 245 THR A C 1
ATOM 1936 O O . THR A 1 245 ? 17.580 -9.748 19.883 1.00 82.06 245 THR A O 1
ATOM 1939 N N . ILE A 1 246 ? 18.179 -8.260 18.297 1.00 80.56 246 ILE A N 1
ATOM 1940 C CA . ILE A 1 246 ? 16.984 -7.409 18.371 1.00 80.56 246 ILE A CA 1
ATOM 1941 C C . ILE A 1 246 ? 15.721 -8.187 17.980 1.00 80.56 246 ILE A C 1
ATOM 1943 O O . ILE A 1 246 ? 14.699 -8.075 18.654 1.00 80.56 246 ILE A O 1
ATOM 1947 N N . TYR A 1 247 ? 15.821 -9.064 16.980 1.00 77.50 247 TYR A N 1
ATOM 1948 C CA . TYR A 1 247 ? 14.750 -9.981 16.588 1.00 77.50 247 TYR A CA 1
ATOM 1949 C C . TYR A 1 247 ? 14.297 -10.883 17.744 1.00 77.50 247 TYR A C 1
ATOM 1951 O O . TYR A 1 247 ? 13.101 -11.089 17.950 1.00 77.50 247 TYR A O 1
ATOM 1959 N N . ASN A 1 248 ? 15.251 -11.399 18.524 1.00 78.94 248 ASN A N 1
ATOM 1960 C CA . ASN A 1 248 ? 14.958 -12.243 19.682 1.00 78.94 248 ASN A CA 1
ATOM 1961 C C . ASN A 1 248 ? 14.433 -11.442 20.886 1.00 78.94 248 ASN A C 1
ATOM 1963 O O . ASN A 1 248 ? 13.670 -11.984 21.684 1.00 78.94 248 ASN A O 1
ATOM 1967 N N . GLU A 1 249 ? 14.845 -10.181 21.035 1.00 84.31 249 GLU A N 1
ATOM 1968 C CA . GLU A 1 249 ? 14.407 -9.295 22.122 1.00 84.31 249 GLU A CA 1
ATOM 1969 C C . GLU A 1 249 ? 12.976 -8.782 21.911 1.00 84.31 249 GLU A C 1
ATOM 1971 O O . GLU A 1 249 ? 12.194 -8.723 22.861 1.00 84.31 249 GLU A O 1
ATOM 1976 N N . TYR A 1 250 ? 12.610 -8.483 20.662 1.00 82.06 250 TYR A N 1
ATOM 1977 C CA . TYR A 1 250 ? 11.324 -7.891 20.293 1.00 82.06 250 TYR A CA 1
ATOM 1978 C C . TYR A 1 250 ? 10.538 -8.790 19.327 1.00 82.06 250 TYR A C 1
ATOM 1980 O O . TYR A 1 250 ? 10.309 -8.413 18.174 1.00 82.06 250 TYR A O 1
ATOM 1988 N N . PRO A 1 251 ? 10.070 -9.972 19.779 1.00 74.19 251 PRO A N 1
ATOM 1989 C CA . PRO A 1 251 ? 9.391 -10.940 18.919 1.00 74.19 251 PRO A CA 1
ATOM 1990 C C . PRO A 1 251 ? 7.998 -10.477 18.443 1.00 74.19 251 PRO A C 1
ATOM 1992 O O . PRO A 1 251 ? 7.433 -11.059 17.522 1.00 74.19 251 PRO A O 1
ATOM 1995 N N . ASN A 1 252 ? 7.443 -9.434 19.066 1.00 75.06 252 ASN A N 1
ATOM 1996 C CA . ASN A 1 252 ? 6.139 -8.848 18.737 1.00 75.06 252 ASN A CA 1
ATOM 1997 C C . ASN A 1 252 ? 6.242 -7.332 18.499 1.00 75.06 252 ASN A C 1
ATOM 1999 O O . ASN A 1 252 ? 5.286 -6.602 18.751 1.00 75.06 252 ASN A O 1
ATOM 2003 N N . GLY A 1 253 ? 7.408 -6.870 18.044 1.00 80.25 253 GLY A N 1
ATOM 2004 C CA . GLY A 1 253 ? 7.666 -5.466 17.749 1.00 80.25 253 GLY A CA 1
ATOM 2005 C C . GLY A 1 253 ? 8.398 -4.725 18.855 1.00 80.25 253 GLY A C 1
ATOM 2006 O O . GLY A 1 253 ? 8.363 -5.090 20.032 1.00 80.25 253 GLY A O 1
ATOM 2007 N N . GLY A 1 254 ? 9.128 -3.706 18.422 1.00 82.81 254 GLY A N 1
ATOM 2008 C CA . GLY A 1 254 ? 9.941 -2.842 19.250 1.00 82.81 254 GLY A CA 1
ATOM 2009 C C . GLY A 1 254 ? 9.145 -1.725 19.911 1.00 82.81 254 GLY A C 1
ATOM 2010 O O . GLY A 1 254 ? 7.933 -1.604 19.702 1.00 82.81 254 GLY A O 1
ATOM 2011 N N . PRO A 1 255 ? 9.832 -0.894 20.712 1.00 81.25 255 PRO A N 1
ATOM 2012 C CA . PRO A 1 255 ? 9.237 0.285 21.329 1.00 81.25 255 PRO A CA 1
ATOM 2013 C C . PRO A 1 255 ? 8.612 1.240 20.288 1.00 81.25 255 PRO A C 1
ATOM 2015 O O . PRO A 1 255 ? 8.999 1.215 19.119 1.00 81.25 255 PRO A O 1
ATOM 2018 N N . PRO A 1 256 ? 7.696 2.136 20.706 1.00 82.75 256 PRO A N 1
ATOM 2019 C CA . PRO A 1 256 ? 7.253 2.371 22.085 1.00 82.75 256 PRO A CA 1
ATOM 2020 C C . PRO A 1 256 ? 6.302 1.286 22.617 1.00 82.75 256 PRO A C 1
ATOM 2022 O O . PRO A 1 256 ? 5.685 0.548 21.856 1.00 82.75 256 PRO A O 1
ATOM 2025 N N . LEU A 1 257 ? 6.177 1.195 23.947 1.00 82.75 257 LEU A N 1
ATOM 2026 C CA . LEU A 1 257 ? 5.111 0.409 24.575 1.00 82.75 257 LEU A CA 1
ATOM 2027 C C . LEU A 1 257 ? 3.780 1.139 24.385 1.00 82.75 257 LEU A C 1
ATOM 2029 O O . LEU A 1 257 ? 3.674 2.318 24.718 1.00 82.75 257 LEU A O 1
ATOM 2033 N N . LEU A 1 258 ? 2.784 0.428 23.867 1.00 87.75 258 LEU A N 1
ATOM 2034 C CA . LEU A 1 258 ? 1.482 0.979 23.497 1.00 87.75 258 LEU A CA 1
ATOM 2035 C C . LEU A 1 258 ? 0.367 0.367 24.347 1.00 87.75 258 LEU A C 1
ATOM 2037 O O . LEU A 1 258 ? 0.498 -0.735 24.883 1.00 87.75 258 LEU A O 1
ATOM 2041 N N . SER A 1 259 ? -0.745 1.087 24.435 1.00 91.38 259 SER A N 1
ATOM 2042 C CA . SER A 1 259 ? -2.003 0.656 25.049 1.00 91.38 259 SER A CA 1
ATOM 2043 C C . SER A 1 259 ? -3.170 0.891 24.088 1.00 91.38 259 SER A C 1
ATOM 2045 O O . SER A 1 259 ? -2.991 1.503 23.036 1.00 91.38 259 SER A O 1
ATOM 2047 N N . LEU A 1 260 ? -4.377 0.440 24.440 1.00 92.38 260 LEU A N 1
ATOM 2048 C CA . LEU A 1 260 ? -5.569 0.677 23.614 1.00 92.38 260 LEU A CA 1
ATOM 2049 C C . LEU A 1 260 ? -5.877 2.177 23.457 1.00 92.38 260 LEU A C 1
ATOM 2051 O O . LEU A 1 260 ? -6.424 2.590 22.445 1.00 92.38 260 LEU A O 1
ATOM 2055 N N . GLU A 1 261 ? -5.462 3.006 24.410 1.00 94.50 261 GLU A N 1
ATOM 2056 C CA . GLU A 1 261 ? -5.629 4.462 24.380 1.00 94.50 261 GLU A CA 1
ATOM 2057 C C . GLU A 1 261 ? -4.544 5.177 23.558 1.00 94.50 261 GLU A C 1
ATOM 2059 O O . GLU A 1 261 ? -4.620 6.389 23.359 1.00 94.50 261 GLU A O 1
ATOM 2064 N N . SER A 1 262 ? -3.510 4.460 23.103 1.00 93.12 262 SER A N 1
ATOM 2065 C CA . SER A 1 262 ? -2.467 5.055 22.266 1.00 93.12 262 SER A CA 1
ATOM 2066 C C . SER A 1 262 ? -3.046 5.470 20.917 1.00 93.12 262 SER A C 1
ATOM 2068 O O . SER A 1 262 ? -3.804 4.722 20.301 1.00 93.12 262 SER A O 1
ATOM 2070 N N . ILE A 1 263 ? -2.681 6.668 20.464 1.00 92.38 263 ILE A N 1
ATOM 2071 C CA . ILE A 1 263 ? -3.143 7.221 19.191 1.00 92.38 263 ILE A CA 1
ATOM 2072 C C . ILE A 1 263 ? -2.309 6.649 18.050 1.00 92.38 263 ILE A C 1
ATOM 2074 O O . ILE A 1 263 ? -1.083 6.572 18.140 1.00 92.38 263 ILE A O 1
ATOM 2078 N N . ILE A 1 264 ? -2.995 6.253 16.983 1.00 90.12 264 ILE A N 1
ATOM 2079 C CA . ILE A 1 264 ? -2.403 5.885 15.707 1.00 90.12 264 ILE A CA 1
ATOM 2080 C C . ILE A 1 264 ? -2.141 7.190 14.951 1.00 90.12 264 ILE A C 1
ATOM 2082 O O . ILE A 1 264 ? -3.102 7.860 14.559 1.00 90.12 264 ILE A O 1
ATOM 2086 N N . PRO A 1 265 ? -0.869 7.582 14.786 1.00 84.94 265 PRO A N 1
ATOM 2087 C CA . PRO A 1 265 ? -0.534 8.859 14.181 1.00 84.94 265 PRO A CA 1
ATOM 2088 C C . PRO A 1 265 ? -0.843 8.839 12.681 1.00 84.94 265 PRO A C 1
ATOM 2090 O O . PRO A 1 265 ? -0.578 7.849 11.994 1.00 84.94 265 PRO A O 1
ATOM 2093 N N . ALA A 1 266 ? -1.402 9.941 12.187 1.00 78.62 266 ALA A N 1
ATOM 2094 C CA . ALA A 1 266 ? -1.787 10.097 10.783 1.00 78.62 266 ALA A CA 1
ATOM 2095 C C . ALA A 1 266 ? -1.046 11.237 10.080 1.00 78.62 266 ALA A C 1
ATOM 2097 O O . ALA A 1 266 ? -1.335 11.488 8.914 1.00 78.62 266 ALA A O 1
ATOM 2098 N N . ASP A 1 267 ? -0.159 11.957 10.778 1.00 74.44 267 ASP A N 1
ATOM 2099 C CA . ASP A 1 267 ? 0.584 13.104 10.238 1.00 74.44 267 ASP A CA 1
ATOM 2100 C C . ASP A 1 267 ? -0.332 14.108 9.507 1.00 74.44 267 ASP A C 1
ATOM 2102 O O . ASP A 1 267 ? -0.051 14.559 8.402 1.00 74.44 267 ASP A O 1
ATOM 2106 N N . GLU A 1 268 ? -1.493 14.401 10.111 1.00 73.38 268 GLU A N 1
ATOM 2107 C CA . GLU A 1 268 ? -2.564 15.259 9.568 1.00 73.38 268 GLU A CA 1
ATOM 2108 C C . GLU A 1 268 ? -3.192 14.783 8.245 1.00 73.38 268 GLU A C 1
ATOM 2110 O O . GLU A 1 268 ? -4.143 15.397 7.756 1.00 73.38 268 GLU A O 1
ATOM 2115 N N . MET A 1 269 ? -2.728 13.669 7.673 1.00 72.38 269 MET A N 1
ATOM 2116 C CA . MET A 1 269 ? -3.252 13.146 6.417 1.00 72.38 269 MET A CA 1
ATOM 2117 C C . MET A 1 269 ? -4.693 12.662 6.537 1.00 72.38 269 MET A C 1
ATOM 2119 O O . MET A 1 269 ? -5.496 12.818 5.611 1.00 72.38 269 MET A O 1
ATOM 2123 N N . PHE A 1 270 ? -5.006 12.067 7.684 1.00 78.25 270 PHE A N 1
ATOM 2124 C CA . PHE A 1 270 ? -6.287 11.448 7.976 1.00 78.25 270 PHE A CA 1
ATOM 2125 C C . PHE A 1 270 ? -6.699 11.746 9.411 1.00 78.25 270 PHE A C 1
ATOM 2127 O O . PHE A 1 270 ? -5.899 12.185 10.236 1.00 78.25 270 PHE A O 1
ATOM 2134 N N . GLN A 1 271 ? -7.966 11.496 9.719 1.00 85.19 271 GLN A N 1
ATOM 2135 C CA . GLN A 1 271 ? -8.427 11.560 11.095 1.00 85.19 271 GLN A CA 1
ATOM 2136 C C . GLN A 1 271 ? -7.783 10.429 11.905 1.00 85.19 271 GLN A C 1
ATOM 2138 O O . GLN A 1 271 ? -8.009 9.256 11.616 1.00 85.19 271 GLN A O 1
ATOM 2143 N N . GLU A 1 272 ? -7.009 10.794 12.923 1.00 89.25 272 GLU A N 1
ATOM 2144 C CA . GLU A 1 272 ? -6.365 9.854 13.841 1.00 89.25 272 GLU A CA 1
ATOM 2145 C C . GLU A 1 272 ? -7.395 9.045 14.643 1.00 89.25 272 GLU A C 1
ATOM 2147 O O . GLU A 1 272 ? -8.536 9.465 14.853 1.00 89.25 272 GLU A O 1
ATOM 2152 N N . SER A 1 273 ? -7.002 7.850 15.080 1.00 91.69 273 SER A N 1
ATOM 2153 C CA . SER A 1 273 ? -7.845 6.938 15.866 1.00 91.69 273 SER A CA 1
ATOM 2154 C C . SER A 1 273 ? -7.018 6.272 16.958 1.00 91.69 273 SER A C 1
ATOM 2156 O O . SER A 1 273 ? -5.796 6.184 16.837 1.00 91.69 273 SER A O 1
ATOM 2158 N N . SER A 1 274 ? -7.656 5.818 18.036 1.00 94.38 274 SER A N 1
ATOM 2159 C CA . SER A 1 274 ? -6.945 5.045 19.056 1.00 94.38 274 SER A CA 1
ATOM 2160 C C . SER A 1 274 ? -6.736 3.601 18.593 1.00 94.38 274 SER A C 1
ATOM 2162 O O . SER A 1 274 ? -7.467 3.095 17.740 1.00 94.38 274 SER A O 1
ATOM 2164 N N . ILE A 1 275 ? -5.759 2.904 19.176 1.00 93.06 275 ILE A N 1
ATOM 2165 C CA . ILE A 1 275 ? -5.573 1.464 18.945 1.00 93.06 275 ILE A CA 1
ATOM 2166 C C . ILE A 1 275 ? -6.853 0.691 19.306 1.00 93.06 275 ILE A C 1
ATOM 2168 O O . ILE A 1 275 ? -7.256 -0.209 18.571 1.00 93.06 275 ILE A O 1
ATOM 2172 N N . GLY A 1 276 ? -7.526 1.071 20.396 1.00 92.69 276 GLY A N 1
ATOM 2173 C CA . GLY A 1 276 ? -8.779 0.472 20.855 1.00 92.69 276 GLY A CA 1
ATOM 2174 C C . GLY A 1 276 ? -9.922 0.567 19.846 1.00 92.69 276 GLY A C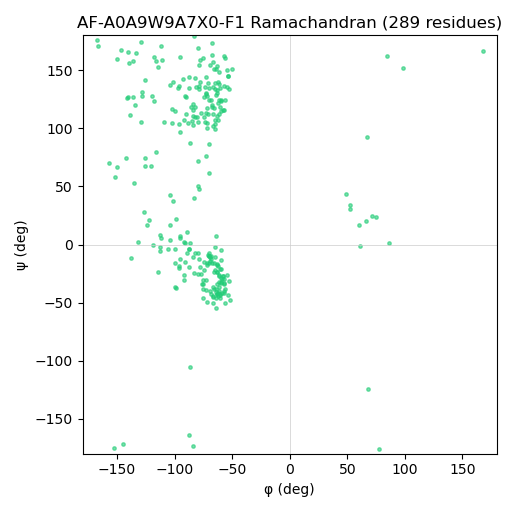 1
ATOM 2175 O O . GLY A 1 276 ? -10.745 -0.343 19.789 1.00 92.69 276 GLY A O 1
ATOM 2176 N N . ASP A 1 277 ? -9.933 1.597 18.998 1.00 92.81 277 ASP A N 1
ATOM 2177 C CA . ASP A 1 277 ? -10.963 1.772 17.968 1.00 92.81 277 ASP A CA 1
ATOM 2178 C C . ASP A 1 277 ? -10.805 0.809 16.781 1.00 92.81 277 ASP A C 1
ATOM 2180 O O . ASP A 1 277 ? -11.723 0.696 15.968 1.00 92.81 277 ASP A O 1
ATOM 2184 N N . VAL A 1 278 ? -9.648 0.149 16.636 1.00 91.50 278 VAL A N 1
ATOM 2185 C CA . VAL A 1 278 ? -9.291 -0.592 15.410 1.00 91.50 278 VAL A CA 1
ATOM 2186 C C . VAL A 1 278 ? -8.764 -2.008 15.647 1.00 91.50 278 VAL A C 1
ATOM 2188 O O . VAL A 1 278 ? -8.388 -2.695 14.698 1.00 91.50 278 VAL A O 1
ATOM 2191 N N . VAL A 1 279 ? -8.721 -2.462 16.902 1.00 89.19 279 VAL A N 1
ATOM 2192 C CA . VAL A 1 279 ? -8.275 -3.824 17.252 1.00 89.19 279 VAL A CA 1
ATOM 2193 C C . VAL A 1 279 ? -9.296 -4.913 16.913 1.00 89.19 279 VAL A C 1
ATOM 2195 O O . VAL A 1 279 ? -8.915 -6.072 16.769 1.00 89.19 279 VAL A O 1
ATOM 2198 N N . ASP A 1 280 ? -10.573 -4.558 16.780 1.00 90.81 280 ASP A N 1
ATOM 2199 C CA . ASP A 1 280 ? -11.663 -5.469 16.428 1.00 90.81 280 ASP A CA 1
ATOM 2200 C C . ASP A 1 280 ? -12.271 -5.019 15.097 1.00 90.81 280 ASP A C 1
ATOM 2202 O O . ASP A 1 280 ? -12.716 -3.884 14.964 1.00 90.81 280 ASP A O 1
ATOM 2206 N N . THR A 1 281 ? -12.301 -5.898 14.092 1.00 91.56 281 THR A N 1
ATOM 2207 C CA . THR A 1 281 ? -12.844 -5.561 12.763 1.00 91.56 281 THR A CA 1
ATOM 2208 C C . THR A 1 281 ? -14.366 -5.382 12.762 1.00 91.56 281 THR A C 1
ATOM 2210 O O . THR A 1 281 ? -14.934 -4.932 11.767 1.00 91.56 281 THR A O 1
ATOM 2213 N N . THR A 1 282 ? -15.024 -5.739 13.866 1.00 93.31 282 THR A N 1
ATOM 2214 C CA . THR A 1 282 ? -16.470 -5.678 14.091 1.00 93.31 282 THR A CA 1
ATOM 2215 C C . THR A 1 282 ? -16.850 -4.821 15.305 1.00 93.31 282 THR A C 1
ATOM 2217 O O . THR A 1 282 ? -17.965 -4.936 15.823 1.00 93.31 282 THR A O 1
ATOM 2220 N N . ALA A 1 283 ? -15.965 -3.924 15.742 1.00 92.25 283 ALA A N 1
ATOM 2221 C CA . ALA A 1 283 ? -16.270 -2.913 16.748 1.00 92.25 283 ALA A CA 1
ATOM 2222 C C . ALA A 1 283 ? -15.489 -1.612 16.498 1.00 92.25 283 ALA A C 1
ATOM 2224 O O . ALA A 1 283 ? -14.551 -1.555 15.704 1.00 92.25 283 ALA A O 1
ATOM 2225 N N . GLY A 1 284 ? -15.890 -0.550 17.192 1.00 91.12 284 GLY A N 1
ATOM 2226 C CA . GLY A 1 284 ? -15.210 0.740 17.146 1.00 91.12 284 GLY A CA 1
ATOM 2227 C C . GLY A 1 284 ? -15.367 1.401 15.784 1.00 91.12 284 GLY A C 1
ATOM 2228 O O . GLY A 1 284 ? -16.486 1.613 15.313 1.00 91.12 284 GLY A O 1
ATOM 2229 N N . LEU A 1 285 ? -14.243 1.743 15.156 1.00 91.69 285 LEU A N 1
ATOM 2230 C CA . LEU A 1 285 ? -14.208 2.368 13.835 1.00 91.69 285 LEU A CA 1
ATOM 2231 C C . LEU A 1 285 ? -14.403 1.355 12.697 1.00 91.69 285 LEU A C 1
ATOM 2233 O O . LEU A 1 285 ? -14.813 1.736 11.596 1.00 91.69 285 LEU A O 1
ATOM 2237 N N .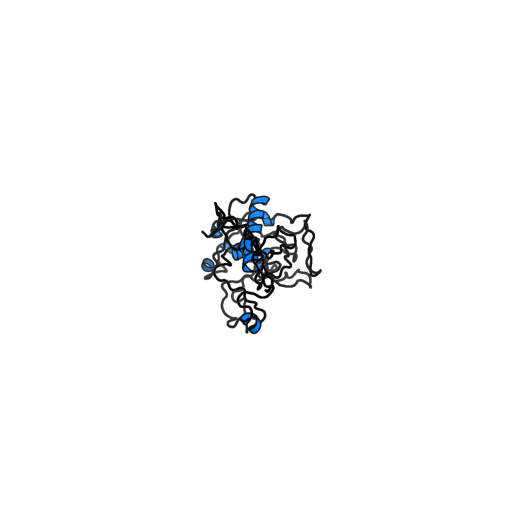 LEU A 1 286 ? -14.064 0.084 12.925 1.00 92.38 286 LEU A N 1
ATOM 2238 C CA . LEU A 1 286 ? -14.068 -0.937 11.884 1.00 92.38 286 LEU A CA 1
ATOM 2239 C C . LEU A 1 286 ? -15.407 -1.682 11.847 1.00 92.38 286 LEU A C 1
ATOM 2241 O O . LEU A 1 286 ? -16.041 -1.950 12.865 1.00 92.38 286 LEU A O 1
ATOM 2245 N N . CYS A 1 287 ? -15.852 -2.011 10.635 1.00 92.62 287 CYS A N 1
ATOM 2246 C CA . CYS A 1 287 ? -17.126 -2.694 10.418 1.00 92.62 287 CYS A CA 1
ATOM 2247 C C . CYS A 1 287 ? -17.051 -3.572 9.159 1.00 92.62 287 CYS A C 1
ATOM 2249 O O . CYS A 1 287 ? -17.669 -3.293 8.124 1.00 92.62 287 CYS A O 1
ATOM 2251 N N . TYR A 1 288 ? -16.221 -4.618 9.222 1.00 91.62 288 TYR A N 1
ATOM 2252 C CA . TYR A 1 288 ? -16.017 -5.557 8.121 1.00 91.62 288 TYR A CA 1
ATOM 2253 C C . TYR A 1 288 ? -15.652 -6.981 8.574 1.00 91.62 288 TYR A C 1
ATOM 2255 O O . TYR A 1 288 ? -15.159 -7.218 9.677 1.00 91.62 288 TYR A O 1
ATOM 2263 N N . VAL A 1 289 ? -15.870 -7.932 7.666 1.00 92.00 289 VAL A N 1
ATOM 2264 C CA . VAL A 1 289 ? -15.480 -9.349 7.763 1.00 92.00 289 VAL A CA 1
ATOM 2265 C C . VAL A 1 289 ? -14.831 -9.798 6.450 1.00 92.00 289 VAL A C 1
ATOM 2267 O O . VAL A 1 289 ? -14.951 -9.108 5.442 1.00 92.00 289 VAL A O 1
ATOM 2270 N N . TYR A 1 290 ? -14.135 -10.935 6.446 1.00 88.75 290 TYR A N 1
ATOM 2271 C CA . TYR A 1 290 ? -13.587 -11.542 5.225 1.00 88.75 290 TYR A CA 1
ATOM 2272 C C . TYR A 1 290 ? -14.535 -12.618 4.687 1.00 88.75 290 TYR A C 1
ATOM 2274 O O . TYR A 1 290 ? -15.050 -13.418 5.471 1.00 88.75 290 TYR A O 1
ATOM 2282 N N . GLU A 1 291 ? -14.745 -12.630 3.369 1.00 85.06 291 GLU A N 1
ATOM 2283 C CA . GLU A 1 291 ? -15.533 -13.634 2.630 1.00 85.06 291 GLU A CA 1
ATOM 2284 C C . GLU A 1 291 ? -14.664 -14.556 1.767 1.00 85.06 291 GLU A C 1
ATOM 2286 O O . GLU A 1 291 ? -13.678 -14.066 1.160 1.00 85.06 291 GLU A O 1
#

Mean predicted aligned error: 10.15 Å

Sequence (291 aa):
MLQETVIALFVTLLALSVANVEEVASCTDPSGRKEWRTLRMSCLSGLSHSSVLTPSVHPDDIAPVNTSSSYYDGHLHVFIHFTGLFLPFHPWYVQVHEYALKEKCGFKGSSPYWNWAEDASNFFNSKMFQEFDPISGLGRWGNLSDDAQVPDGAFSDFKLSYPYHTLRRNFTLQPYIGQDPTLFTEPYLDANTSFTYDLGGTCPIIAPSDCIPGPTFSANEPLFWMHHAVCIFYGGSVQMIENGTIYNEYPNGGPPLLSLESIIPADEMFQESSIGDVVDTTAGLLCYVYE

Organism: NCBI:txid153920

Radius of gyration: 24.27 Å; Cα contacts (8 Å, |Δi|>4): 529; chains: 1; bounding box: 47×43×111 Å

Nearest PDB structures (foldseek):
  4j3q-assembly1_B  TM=6.134E-01  e=1.092E-09  Aspergillus oryzae
  4j3r-assembly1_A  TM=6.144E-01  e=1.708E-09  Aspergillus oryzae
  6z1s-assembly1_A  TM=6.166E-01  e=1.240E-08  Thermothelomyces thermophilus ATCC 42464
  4z11-assembly4_D  TM=4.115E-01  e=1.501E-02  Coreopsis grandiflora

Secondary structure (DSSP, 8-state):
-PPP------------------PPPBPSS-EEE-BGGG----GGGGPBPPTT-----SSTTSPPP-TTSBTT--------TTBTTHHHHHHHHHHHHHHHHHHHH---S---B--HHHHTTSSTT-GGGG---TTT------BTTTTTB--SSTTTT-EETTTTEE-B----S-TTTTS-TTT-S-TTS--S----STTTTPPPTTS-TTPPPSGGGGGGSHHHHHHHTS-TTTT------SSHHHHHH-TT-BSSP--TT-EE--TTSS--EEGGGTSSTTBTT--EEE-

InterPro domains:
  IPR002227 Tyrosinase copper-binding domain [PF00264] (71-161)
  IPR008922 Di-copper centre-containing domain superfamily [G3DSA:1.10.1280.10] (13-198)
  IPR008922 Di-copper centre-containing domain superfamily [SSF48056] (30-291)